Protein AF-A0A402AC22-F1 (afdb_monomer)

pLDDT: mean 76.01, std 13.25, range [35.47, 93.62]

Structure (mmCIF, N/CA/C/O backbone):
data_AF-A0A402AC22-F1
#
_entry.id   AF-A0A402AC22-F1
#
loop_
_atom_site.group_PDB
_atom_site.id
_atom_site.type_symbol
_atom_site.label_atom_id
_atom_site.label_alt_id
_atom_site.label_comp_id
_atom_site.label_asym_id
_atom_site.label_entity_id
_atom_site.label_seq_id
_atom_site.pdbx_PDB_ins_code
_atom_site.Cartn_x
_atom_site.Cartn_y
_atom_site.Cartn_z
_atom_site.occupancy
_atom_site.B_iso_or_equiv
_atom_site.auth_seq_id
_atom_site.auth_comp_id
_atom_site.auth_asym_id
_atom_site.auth_atom_id
_atom_site.pdbx_PDB_model_num
ATOM 1 N N . MET A 1 1 ? 4.977 -16.781 -25.851 1.00 36.12 1 MET A N 1
ATOM 2 C CA . MET A 1 1 ? 5.611 -15.455 -26.062 1.00 36.12 1 MET A CA 1
ATOM 3 C C . MET A 1 1 ? 4.843 -14.243 -25.495 1.00 36.12 1 MET A C 1
ATOM 5 O O . MET A 1 1 ? 5.401 -13.158 -25.478 1.00 36.12 1 MET A O 1
ATOM 9 N N . LEU A 1 2 ? 3.623 -14.376 -24.945 1.00 35.47 2 LEU A N 1
ATOM 10 C CA . LEU A 1 2 ? 2.869 -13.231 -24.385 1.00 35.47 2 LEU A CA 1
ATOM 11 C C . LEU A 1 2 ? 3.355 -12.732 -23.009 1.00 35.47 2 LEU A C 1
ATOM 13 O O . LEU A 1 2 ? 3.135 -11.575 -22.674 1.00 35.47 2 LEU A O 1
ATOM 17 N N . LYS A 1 3 ? 4.033 -13.571 -22.214 1.00 40.41 3 LYS A N 1
ATOM 18 C CA . LYS A 1 3 ? 4.402 -13.252 -20.820 1.00 40.41 3 LYS A CA 1
ATOM 19 C C . LYS A 1 3 ? 5.522 -12.205 -20.703 1.00 40.41 3 LYS A C 1
ATOM 21 O O . LYS A 1 3 ? 5.565 -11.463 -19.734 1.00 40.41 3 LYS A O 1
ATOM 26 N N . GLN A 1 4 ? 6.385 -12.105 -21.716 1.00 46.56 4 GLN A N 1
ATOM 27 C CA . GLN A 1 4 ? 7.583 -11.260 -21.685 1.00 46.56 4 GLN A CA 1
ATOM 28 C C . GLN A 1 4 ? 7.294 -9.796 -22.052 1.00 46.56 4 GL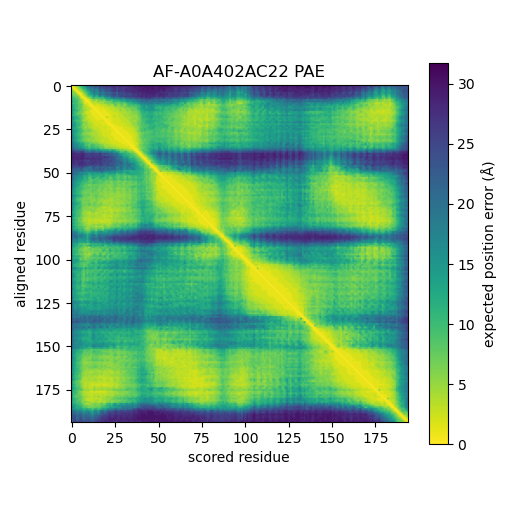N A C 1
ATOM 30 O O . GLN A 1 4 ? 7.961 -8.894 -21.556 1.00 46.56 4 GLN A O 1
ATOM 35 N N . LYS A 1 5 ? 6.252 -9.536 -22.862 1.00 47.59 5 LYS A N 1
ATOM 36 C CA . LYS A 1 5 ? 5.882 -8.167 -23.255 1.00 47.59 5 LYS A CA 1
ATOM 37 C C . LYS A 1 5 ? 5.456 -7.350 -22.027 1.00 47.59 5 LYS A C 1
ATOM 39 O O . LYS A 1 5 ? 5.917 -6.226 -21.869 1.00 47.59 5 LYS A O 1
ATOM 44 N N . PHE A 1 6 ? 4.633 -7.911 -21.140 1.00 49.66 6 PHE A N 1
ATOM 45 C CA . PHE A 1 6 ? 4.014 -7.186 -20.014 1.00 49.66 6 PHE A CA 1
ATOM 46 C C . PHE A 1 6 ? 4.931 -6.907 -18.819 1.00 49.66 6 PHE A C 1
ATOM 48 O O . PHE A 1 6 ? 4.521 -6.198 -17.902 1.00 49.66 6 PHE A O 1
ATOM 55 N N . ASP A 1 7 ? 6.143 -7.456 -18.827 1.00 56.78 7 ASP A N 1
ATOM 56 C CA . ASP A 1 7 ? 7.094 -7.339 -17.722 1.00 56.78 7 ASP A CA 1
ATOM 57 C C . ASP A 1 7 ? 8.208 -6.319 -17.985 1.00 56.78 7 ASP A C 1
ATOM 59 O O . ASP A 1 7 ? 9.056 -6.113 -17.121 1.00 56.78 7 ASP A O 1
ATOM 63 N N . ASN A 1 8 ? 8.209 -5.695 -19.164 1.00 64.12 8 ASN A N 1
ATOM 64 C CA . ASN A 1 8 ? 9.215 -4.720 -19.556 1.00 64.12 8 ASN A CA 1
ATOM 65 C C . ASN A 1 8 ? 8.642 -3.303 -19.409 1.00 64.12 8 ASN A C 1
ATOM 67 O O . ASN A 1 8 ? 7.658 -2.960 -20.076 1.00 64.12 8 ASN A O 1
ATOM 71 N N . VAL A 1 9 ? 9.220 -2.521 -18.496 1.00 70.69 9 VAL A N 1
ATOM 72 C CA . VAL A 1 9 ? 8.900 -1.100 -18.274 1.00 70.69 9 VAL A CA 1
ATOM 73 C C . VAL A 1 9 ? 9.882 -0.211 -19.039 1.00 70.69 9 VAL A C 1
ATOM 75 O O . VAL A 1 9 ? 11.012 -0.629 -19.271 1.00 70.69 9 VAL A O 1
ATOM 78 N N . PRO A 1 10 ? 9.494 1.009 -19.448 1.00 71.62 10 PRO A N 1
ATOM 79 C CA . PRO A 1 10 ? 10.340 1.838 -20.308 1.00 71.62 10 PRO A CA 1
ATOM 80 C C . PRO A 1 10 ? 11.480 2.558 -19.565 1.00 71.62 10 PRO A C 1
ATOM 82 O O . PRO A 1 10 ? 12.361 3.132 -20.203 1.00 71.62 10 PRO A O 1
ATOM 85 N N . TRP A 1 11 ? 11.481 2.566 -18.227 1.00 76.88 11 TRP A N 1
ATOM 86 C CA . TRP A 1 11 ? 12.515 3.237 -17.435 1.00 76.88 11 TRP A CA 1
ATOM 87 C C . TRP A 1 11 ? 13.682 2.318 -17.062 1.00 76.88 11 TRP A C 1
ATOM 89 O O . TRP A 1 11 ? 13.545 1.104 -16.903 1.00 76.88 11 TRP A O 1
ATOM 99 N N . THR A 1 12 ? 14.857 2.933 -16.919 1.00 81.75 12 THR A N 1
ATOM 100 C CA . THR A 1 12 ? 16.115 2.246 -16.603 1.00 81.75 12 THR A CA 1
ATOM 101 C C . THR A 1 12 ? 16.346 2.127 -15.097 1.00 81.75 12 THR A C 1
ATOM 103 O O . THR A 1 12 ? 15.762 2.858 -14.290 1.00 81.75 12 THR A O 1
ATOM 106 N N . THR A 1 13 ? 17.280 1.265 -14.696 1.00 83.19 13 THR A N 1
ATOM 107 C CA . THR A 1 13 ? 17.694 1.095 -13.294 1.00 83.19 13 THR A CA 1
ATOM 108 C C . THR A 1 13 ? 18.154 2.411 -12.667 1.00 83.19 13 THR A C 1
ATOM 110 O O . THR A 1 13 ? 17.763 2.733 -11.551 1.00 83.19 13 THR A O 1
ATOM 113 N N . LYS A 1 14 ? 18.917 3.234 -13.404 1.00 84.06 14 LYS A N 1
ATOM 114 C CA . LYS A 1 14 ? 19.384 4.547 -12.925 1.00 84.06 14 LYS A CA 1
ATOM 115 C C . LYS A 1 14 ? 18.225 5.522 -12.684 1.00 84.06 14 LYS A C 1
ATOM 117 O O . LYS A 1 14 ? 18.217 6.228 -11.682 1.00 84.06 14 LYS A O 1
ATOM 122 N N . GLN A 1 15 ? 17.232 5.543 -13.577 1.00 83.50 15 GLN A N 1
ATOM 123 C CA . GLN A 1 15 ? 16.017 6.353 -13.404 1.00 83.50 15 GLN A CA 1
ATOM 124 C C . GLN A 1 15 ? 15.200 5.888 -12.192 1.00 83.50 15 GLN A C 1
ATOM 126 O O . GLN A 1 15 ? 14.677 6.714 -11.447 1.00 83.50 15 GLN A O 1
ATOM 131 N N . THR A 1 16 ? 15.163 4.575 -11.967 1.00 85.06 16 THR A N 1
ATOM 132 C CA . THR A 1 16 ? 14.501 3.947 -10.819 1.00 85.06 16 THR A CA 1
ATOM 133 C C . THR A 1 16 ? 15.169 4.350 -9.510 1.00 85.06 16 THR A C 1
ATOM 135 O O . THR A 1 16 ? 14.499 4.881 -8.632 1.00 85.06 16 THR A O 1
ATOM 138 N N . PHE A 1 17 ? 16.494 4.198 -9.399 1.00 85.81 17 PHE A N 1
ATOM 139 C CA . PHE A 1 17 ? 17.246 4.614 -8.211 1.00 85.81 17 PHE A CA 1
ATOM 140 C C . PHE A 1 17 ? 17.116 6.107 -7.929 1.00 85.81 17 PHE A C 1
ATOM 142 O O . PHE A 1 17 ? 16.889 6.479 -6.783 1.00 85.81 17 PHE A O 1
ATOM 149 N N . ASN A 1 18 ? 17.185 6.959 -8.956 1.00 86.56 18 ASN A N 1
ATOM 150 C CA . ASN A 1 18 ? 16.945 8.390 -8.777 1.00 86.56 18 ASN A CA 1
ATOM 151 C C . ASN A 1 18 ? 15.525 8.650 -8.256 1.00 86.56 18 ASN A C 1
ATOM 153 O O . ASN A 1 18 ? 15.352 9.403 -7.305 1.00 86.56 18 ASN A O 1
ATOM 157 N N . GLY A 1 19 ? 14.508 8.011 -8.843 1.00 83.06 19 GLY A N 1
ATOM 158 C CA . GLY A 1 19 ? 13.125 8.140 -8.383 1.00 83.06 19 GLY A CA 1
ATOM 159 C C . GLY A 1 19 ? 12.939 7.691 -6.933 1.00 83.06 19 GLY A C 1
ATOM 160 O O . GLY A 1 19 ? 12.294 8.396 -6.163 1.00 83.06 19 GLY A O 1
ATOM 161 N N . ILE A 1 20 ? 13.554 6.572 -6.545 1.00 85.94 20 ILE A N 1
ATOM 162 C CA . ILE A 1 20 ? 13.554 6.068 -5.167 1.00 85.94 20 ILE A CA 1
ATOM 163 C C . ILE A 1 20 ? 14.249 7.059 -4.231 1.00 85.94 20 ILE A C 1
ATOM 165 O O . ILE A 1 20 ? 13.694 7.417 -3.199 1.00 85.94 20 ILE A O 1
ATOM 169 N N . PHE A 1 21 ? 15.432 7.547 -4.602 1.00 87.38 21 PHE A N 1
ATOM 170 C CA . PHE A 1 21 ? 16.204 8.496 -3.802 1.00 87.38 21 PHE A CA 1
ATOM 171 C C . PHE A 1 21 ? 15.405 9.778 -3.532 1.00 87.38 21 PHE A C 1
ATOM 173 O O . PHE A 1 21 ? 15.280 10.196 -2.386 1.00 87.38 21 PHE A O 1
ATOM 180 N N . PHE A 1 22 ? 14.791 10.362 -4.565 1.00 85.88 22 PHE A N 1
ATOM 181 C CA . PHE A 1 22 ? 14.016 11.601 -4.442 1.00 85.88 22 PHE A CA 1
ATOM 182 C C . PHE A 1 22 ? 12.650 11.439 -3.761 1.00 85.88 22 PHE A C 1
ATOM 184 O O . PHE A 1 22 ? 12.039 12.446 -3.416 1.00 85.88 22 PHE A O 1
ATOM 191 N N . THR A 1 23 ? 12.160 10.215 -3.557 1.00 83.31 23 THR A N 1
ATOM 192 C CA . THR A 1 23 ? 10.875 9.961 -2.880 1.00 83.31 23 THR A CA 1
ATOM 193 C C . THR A 1 23 ? 11.072 9.438 -1.460 1.00 83.31 23 THR A C 1
ATOM 195 O O . THR A 1 23 ? 10.526 10.011 -0.520 1.00 83.31 23 THR A O 1
ATOM 198 N N . LEU A 1 24 ? 11.901 8.406 -1.273 1.00 84.00 24 LEU A N 1
ATOM 199 C CA . LEU A 1 24 ? 12.115 7.778 0.031 1.00 84.00 24 LEU A CA 1
ATOM 200 C C . LEU A 1 24 ? 12.974 8.618 0.966 1.00 84.00 24 LEU A C 1
ATOM 202 O O . LEU A 1 24 ? 12.663 8.688 2.148 1.00 84.00 24 LEU A O 1
ATOM 206 N N . ILE A 1 25 ? 14.049 9.251 0.489 1.00 86.12 25 ILE A N 1
ATOM 207 C CA . ILE A 1 25 ? 14.973 9.947 1.399 1.00 86.12 25 ILE A CA 1
ATOM 208 C C . ILE A 1 25 ? 14.336 11.186 2.021 1.00 86.12 25 ILE A C 1
ATOM 210 O O . ILE A 1 25 ? 14.421 11.314 3.242 1.00 86.12 25 ILE A O 1
ATOM 214 N N . PRO A 1 26 ? 13.653 12.068 1.262 1.00 83.19 26 PRO A N 1
ATOM 215 C CA . PRO A 1 26 ? 12.928 13.178 1.870 1.00 83.19 26 PRO A CA 1
ATOM 216 C C . PRO A 1 26 ? 11.874 12.700 2.869 1.00 83.19 26 PRO A C 1
ATOM 218 O O . PRO A 1 26 ? 11.713 13.309 3.923 1.00 83.19 26 PRO A O 1
ATOM 221 N N . TRP A 1 27 ? 11.203 11.582 2.575 1.00 81.62 27 TRP A N 1
ATOM 222 C CA . TRP A 1 27 ? 10.210 11.004 3.472 1.00 81.62 27 TRP A CA 1
ATOM 223 C C . TRP A 1 27 ? 10.830 10.464 4.765 1.00 81.62 27 TRP A C 1
ATOM 225 O O . TRP A 1 27 ? 10.407 10.836 5.857 1.00 81.62 27 TRP A O 1
ATOM 235 N N . ILE A 1 28 ? 11.883 9.653 4.663 1.00 84.62 28 ILE A N 1
ATOM 236 C CA . ILE A 1 28 ? 12.611 9.117 5.818 1.00 84.62 28 ILE A CA 1
ATOM 237 C C . ILE A 1 28 ? 13.169 10.268 6.662 1.00 84.62 28 ILE A C 1
ATOM 239 O O . ILE A 1 28 ? 12.954 10.293 7.872 1.00 84.62 28 ILE A O 1
ATOM 243 N N . ALA A 1 29 ? 13.802 11.264 6.037 1.00 85.06 29 ALA A N 1
ATOM 244 C CA . ALA A 1 29 ? 14.298 12.446 6.733 1.00 85.06 29 ALA A CA 1
ATOM 245 C C . ALA A 1 29 ? 13.169 13.181 7.471 1.00 85.06 29 ALA A C 1
ATOM 247 O O . ALA A 1 29 ? 13.314 13.482 8.652 1.00 85.06 29 ALA A O 1
ATOM 248 N N . PHE A 1 30 ? 12.022 13.398 6.820 1.00 83.56 30 PHE A N 1
ATOM 249 C CA . PHE A 1 30 ? 10.856 14.013 7.448 1.00 83.56 30 PHE A CA 1
ATOM 250 C C . PHE A 1 30 ? 10.351 13.211 8.654 1.00 83.56 30 PHE A C 1
ATOM 252 O O . PHE A 1 30 ? 10.085 13.801 9.699 1.00 83.56 30 PHE A O 1
ATOM 259 N N . THR A 1 31 ? 10.256 11.881 8.552 1.00 80.94 31 THR A N 1
ATOM 260 C CA . THR A 1 31 ? 9.805 11.032 9.671 1.00 80.94 31 THR A CA 1
ATOM 261 C C . THR A 1 31 ? 10.775 11.058 10.851 1.00 80.94 31 THR A C 1
ATOM 263 O O . THR A 1 31 ? 10.337 11.208 11.990 1.00 80.94 31 THR A O 1
ATOM 266 N N . ILE A 1 32 ? 12.086 11.000 10.594 1.00 85.19 32 ILE A N 1
ATOM 267 C CA . ILE A 1 32 ? 13.118 11.090 11.634 1.00 85.19 32 ILE A CA 1
ATOM 268 C C . ILE A 1 32 ? 13.036 12.452 12.319 1.00 85.19 32 ILE A C 1
ATOM 270 O O . ILE A 1 32 ? 12.909 12.519 13.538 1.00 85.19 32 ILE A O 1
ATOM 274 N N . VAL A 1 33 ? 13.031 13.536 11.543 1.00 84.94 33 VAL A N 1
ATOM 275 C CA . VAL A 1 33 ? 12.940 14.903 12.067 1.00 84.94 33 VAL A CA 1
ATOM 276 C C . VAL A 1 33 ? 11.660 15.086 12.886 1.00 84.94 33 VAL A C 1
ATOM 278 O O . VAL A 1 33 ? 11.718 15.557 14.018 1.00 84.94 33 VAL A O 1
ATOM 281 N N . SER A 1 34 ? 10.515 14.629 12.377 1.00 80.00 34 SER A N 1
ATOM 282 C CA . SER A 1 34 ? 9.234 14.698 13.093 1.00 80.00 34 SER A CA 1
ATOM 283 C C . SER A 1 34 ? 9.247 13.891 14.394 1.00 80.00 34 SER A C 1
ATOM 285 O O . SER A 1 34 ? 8.660 14.319 15.387 1.00 80.00 34 SER A O 1
ATOM 287 N N . SER A 1 35 ? 9.942 12.749 14.423 1.00 79.00 35 SER A N 1
ATOM 288 C CA . SER A 1 35 ? 10.079 11.936 15.637 1.00 79.00 35 SER A CA 1
ATOM 289 C C . SER A 1 35 ? 10.943 12.614 16.704 1.00 79.00 35 SER A C 1
ATOM 291 O O . SER A 1 35 ? 10.626 12.520 17.885 1.00 79.00 35 SER A O 1
ATOM 293 N N . LEU A 1 36 ? 11.970 13.372 16.296 1.00 82.38 36 LEU A N 1
ATOM 294 C CA . LEU A 1 36 ? 12.831 14.138 17.205 1.00 82.38 36 LEU A CA 1
ATOM 295 C C . LEU A 1 36 ? 12.097 15.326 17.844 1.00 82.38 36 LEU A C 1
ATOM 297 O O . LEU A 1 36 ? 12.408 15.702 18.970 1.00 82.38 36 LEU A O 1
ATOM 301 N N . PHE A 1 37 ? 11.111 15.894 17.144 1.00 77.69 37 PHE A N 1
ATOM 302 C CA . PHE A 1 37 ? 10.265 16.982 17.648 1.00 77.69 37 PHE 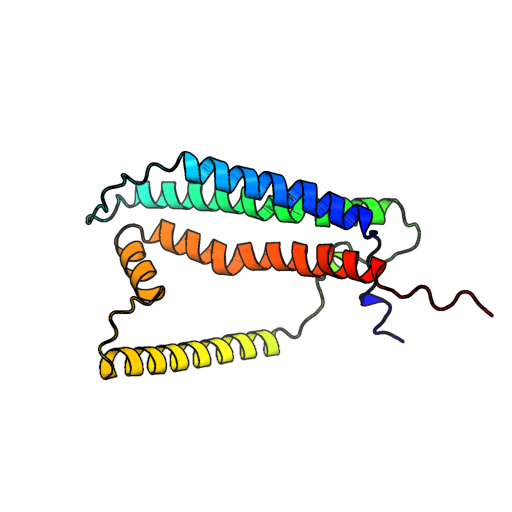A CA 1
ATOM 303 C C . PHE A 1 37 ? 8.979 16.503 18.335 1.00 77.69 37 PHE A C 1
ATOM 305 O O . PHE A 1 37 ? 8.252 17.313 18.910 1.00 77.69 37 PHE A O 1
ATOM 312 N N . SER A 1 38 ? 8.686 15.200 18.300 1.00 68.75 38 SER A N 1
ATOM 313 C CA . SER A 1 38 ? 7.521 14.621 18.970 1.00 68.75 38 SER A CA 1
ATOM 314 C C . SER A 1 38 ? 7.819 14.405 20.452 1.00 68.75 38 SER A C 1
ATOM 316 O O . SER A 1 38 ? 8.123 13.299 20.900 1.00 68.75 38 SER A O 1
ATOM 318 N N . THR A 1 39 ? 7.721 15.472 21.243 1.00 51.31 39 THR A N 1
ATOM 319 C CA . THR A 1 39 ? 7.758 15.385 22.705 1.00 51.31 39 THR A CA 1
ATOM 320 C C . THR A 1 39 ? 6.520 14.616 23.165 1.00 51.31 39 THR A C 1
ATOM 322 O O . THR A 1 39 ? 5.404 15.131 23.156 1.00 51.31 39 THR A O 1
ATOM 325 N N . SER A 1 40 ? 6.699 13.342 23.517 1.00 50.50 40 SER A N 1
ATOM 326 C CA . SER A 1 40 ? 5.630 12.467 24.008 1.00 50.50 40 SER A CA 1
ATOM 327 C C . SER A 1 40 ? 5.228 12.865 25.433 1.00 50.50 40 SER A C 1
ATOM 329 O O . SER A 1 40 ? 5.558 12.188 26.399 1.00 50.50 40 SER A O 1
ATOM 331 N N . THR A 1 41 ? 4.531 13.990 25.570 1.00 41.06 41 THR A N 1
ATOM 332 C CA . THR A 1 41 ? 3.885 14.450 26.812 1.00 41.06 41 THR A CA 1
ATOM 333 C C . THR A 1 41 ? 2.392 14.704 26.600 1.00 41.06 41 THR A C 1
ATOM 335 O O . THR A 1 41 ? 1.775 15.507 27.295 1.00 41.06 41 THR A O 1
ATOM 338 N N . ALA A 1 42 ? 1.772 13.994 25.655 1.00 47.19 42 ALA A N 1
ATOM 339 C CA . ALA A 1 42 ? 0.322 13.898 25.613 1.00 47.19 42 ALA A CA 1
ATOM 340 C C . ALA A 1 42 ? -0.128 12.931 26.717 1.00 47.19 42 ALA A C 1
ATOM 342 O O . ALA A 1 42 ? -0.089 11.711 26.548 1.00 47.19 42 ALA A O 1
ATOM 343 N N . SER A 1 43 ? -0.528 13.478 27.868 1.00 43.19 43 SER A N 1
ATOM 344 C CA . SER A 1 43 ? -1.304 12.743 28.866 1.00 43.19 43 SER A CA 1
ATOM 345 C C . SER A 1 43 ? -2.459 12.043 28.152 1.00 43.19 43 SER A C 1
ATOM 347 O O . SER A 1 43 ? -3.235 12.705 27.463 1.00 43.19 43 SER A O 1
ATOM 349 N N . GLN A 1 44 ? -2.558 10.716 28.279 1.00 50.47 44 GLN A N 1
ATOM 350 C CA . GLN A 1 44 ? -3.666 9.942 27.721 1.00 50.47 44 GLN A CA 1
ATOM 351 C C . GLN A 1 44 ? -4.973 10.471 28.323 1.00 50.47 44 GLN A C 1
ATOM 353 O O . GLN A 1 44 ? -5.334 10.135 29.450 1.00 50.47 44 GLN A O 1
ATOM 358 N N . SER A 1 45 ? -5.658 11.355 27.595 1.00 55.16 45 SER A N 1
ATOM 359 C CA . SER A 1 45 ? -6.971 11.840 27.995 1.00 55.16 45 SER A CA 1
ATOM 360 C C . SER A 1 45 ? -7.920 10.650 27.977 1.00 55.16 45 SER A C 1
ATOM 362 O O . SER A 1 45 ? -8.221 10.094 26.926 1.00 55.16 45 SER A O 1
ATOM 364 N N . THR A 1 46 ? -8.398 10.253 29.151 1.00 58.44 46 THR A N 1
ATOM 365 C CA . THR A 1 46 ? -9.402 9.192 29.314 1.00 58.44 46 THR A CA 1
ATOM 366 C C . THR A 1 46 ? -10.804 9.650 28.918 1.00 58.44 46 THR A C 1
ATOM 368 O O . THR A 1 46 ? -11.737 8.847 28.895 1.00 58.44 46 THR A O 1
ATOM 371 N N . LYS A 1 47 ? -10.970 10.941 28.604 1.00 62.12 47 LYS A N 1
ATOM 372 C CA . LYS A 1 47 ? -12.229 11.519 28.148 1.00 62.12 47 LYS A CA 1
ATOM 373 C C . LYS A 1 47 ? -12.258 11.565 26.616 1.00 62.12 47 LYS A C 1
ATOM 375 O O . LYS A 1 47 ? -11.296 12.080 26.037 1.00 62.12 47 LYS A O 1
ATOM 380 N N . PRO A 1 48 ? -13.345 11.091 25.974 1.00 66.69 48 PRO A N 1
ATOM 381 C CA . PRO A 1 48 ? -13.508 11.207 24.531 1.00 66.69 48 PRO A CA 1
ATOM 382 C C . PRO A 1 48 ? -13.466 12.674 24.107 1.00 66.69 48 PRO A C 1
ATOM 384 O O . PRO A 1 48 ? -14.001 13.551 24.798 1.00 66.69 48 PRO A O 1
ATOM 387 N N . LEU A 1 49 ? -12.804 12.937 22.982 1.00 68.31 49 LEU A N 1
ATOM 388 C CA . LEU A 1 49 ? -12.710 14.283 22.433 1.00 68.31 49 LEU A CA 1
ATOM 389 C C . LEU A 1 49 ? -14.085 14.814 22.025 1.00 68.31 49 LEU A C 1
ATOM 391 O O . LEU A 1 49 ? -15.010 14.066 21.707 1.00 68.31 49 LEU A O 1
ATOM 395 N N . ASN A 1 50 ? -14.212 16.142 22.033 1.00 81.38 50 ASN A N 1
ATOM 396 C CA . ASN A 1 50 ? -15.370 16.807 21.449 1.00 81.38 50 ASN A CA 1
ATOM 397 C C . ASN A 1 50 ? -15.523 16.326 19.988 1.00 81.38 50 ASN A C 1
ATOM 399 O O . ASN A 1 50 ? -14.545 16.435 19.244 1.00 81.38 50 ASN A O 1
ATOM 403 N N . PRO A 1 51 ? -16.705 15.847 19.549 1.00 78.38 51 PRO A N 1
ATOM 404 C CA . PRO A 1 51 ? -16.909 15.341 18.190 1.00 78.38 51 PRO A CA 1
ATOM 405 C C . PRO A 1 51 ? -16.419 16.290 17.092 1.00 78.38 51 PRO A C 1
ATOM 407 O O . PRO A 1 51 ? -15.866 15.847 16.092 1.00 78.38 51 PRO A O 1
ATOM 410 N N . GLN A 1 52 ? -16.558 17.604 17.286 1.00 81.62 52 GLN A N 1
ATOM 411 C CA . GLN A 1 52 ? -16.080 18.591 16.316 1.00 81.62 52 GLN A CA 1
ATOM 412 C C . GLN A 1 52 ? -14.545 18.652 16.235 1.00 81.62 52 GLN A C 1
ATOM 414 O O . GLN A 1 52 ? -13.995 18.828 15.150 1.00 81.62 52 GLN A O 1
ATOM 419 N N . ALA A 1 53 ? -13.856 18.474 17.366 1.00 80.44 53 ALA A N 1
ATOM 420 C CA . ALA A 1 53 ? -12.398 18.395 17.408 1.00 80.44 53 ALA A CA 1
ATOM 421 C C . ALA A 1 53 ? -11.892 17.075 16.805 1.00 80.44 53 ALA A C 1
ATOM 423 O O . ALA A 1 53 ? -10.915 17.090 16.067 1.00 80.44 53 ALA A O 1
ATOM 424 N N . ASP A 1 54 ? -12.587 15.958 17.048 1.00 79.38 54 ASP A N 1
ATOM 425 C CA . ASP A 1 54 ? -12.252 14.660 16.447 1.00 79.38 54 ASP A CA 1
ATOM 426 C C . ASP A 1 54 ? -12.454 14.672 14.920 1.00 79.38 54 ASP A C 1
ATOM 428 O O . ASP A 1 54 ? -11.584 14.230 14.179 1.00 79.38 54 ASP A O 1
ATOM 432 N N . ILE A 1 55 ? -13.538 15.275 14.414 1.00 84.44 55 ILE A N 1
ATOM 433 C CA . ILE A 1 55 ? -13.732 15.460 12.963 1.00 84.44 55 ILE A CA 1
ATOM 434 C C . ILE A 1 55 ? -12.617 16.325 12.367 1.00 84.44 55 ILE A C 1
ATOM 436 O O . ILE A 1 55 ? -12.069 15.980 11.320 1.00 84.44 55 ILE A O 1
ATOM 440 N N . ALA A 1 56 ? -12.268 17.441 13.015 1.00 80.94 56 ALA A N 1
ATOM 441 C CA . A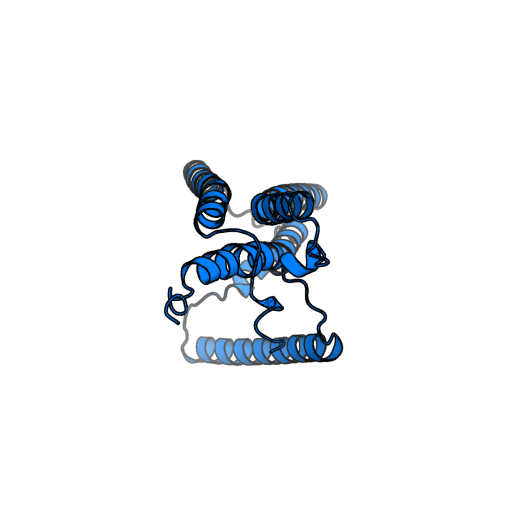LA A 1 56 ? -11.197 18.312 12.538 1.00 80.94 56 ALA A CA 1
ATOM 442 C C . ALA A 1 56 ? -9.851 17.571 12.496 1.00 80.94 56 ALA A C 1
ATOM 444 O O . ALA A 1 56 ? -9.172 17.596 11.468 1.00 80.94 56 ALA A O 1
ATOM 445 N N . ASN A 1 57 ? -9.504 16.848 13.566 1.00 79.88 57 ASN A N 1
ATOM 446 C CA . ASN A 1 57 ? -8.292 16.033 13.635 1.00 79.88 57 ASN A CA 1
ATOM 447 C C . ASN A 1 57 ? -8.285 14.936 12.567 1.00 79.88 57 ASN A C 1
ATOM 449 O O . ASN A 1 57 ? -7.267 14.744 11.901 1.00 79.88 57 ASN A O 1
ATOM 453 N N . ALA A 1 58 ? -9.413 14.263 12.339 1.00 80.69 58 ALA A N 1
ATOM 454 C CA . ALA A 1 58 ? -9.543 13.243 11.308 1.00 80.69 58 ALA A CA 1
ATOM 455 C C . ALA A 1 58 ? -9.327 13.810 9.899 1.00 80.69 58 ALA A C 1
ATOM 457 O O . ALA A 1 58 ? -8.583 13.225 9.114 1.00 80.69 58 ALA A O 1
ATOM 458 N N . VAL A 1 59 ? -9.930 14.962 9.581 1.00 84.44 59 VAL A N 1
ATOM 459 C CA . VAL A 1 59 ? -9.764 15.633 8.281 1.00 84.44 59 VAL A CA 1
ATOM 460 C C . VAL A 1 59 ? -8.316 16.062 8.075 1.00 84.44 59 VAL A C 1
ATOM 462 O O . VAL A 1 59 ? -7.744 15.784 7.023 1.00 84.44 59 VAL A O 1
ATOM 465 N N . VAL A 1 60 ? -7.704 16.689 9.082 1.00 82.75 60 VAL A N 1
ATOM 466 C CA . VAL A 1 60 ? -6.293 17.090 9.032 1.00 82.75 60 VAL A CA 1
ATOM 467 C C . VAL A 1 60 ? -5.415 15.859 8.805 1.00 82.75 60 VAL A C 1
ATOM 469 O O . VAL A 1 60 ? -4.648 15.820 7.846 1.00 82.75 60 VAL A O 1
ATOM 472 N N . THR A 1 61 ? -5.590 14.813 9.612 1.00 81.44 61 THR A N 1
ATOM 473 C CA . THR A 1 61 ? -4.813 13.567 9.523 1.00 81.44 61 THR A CA 1
ATOM 474 C C . THR A 1 61 ? -4.956 12.912 8.154 1.00 81.44 61 THR A C 1
ATOM 476 O O . THR A 1 61 ? -3.959 12.503 7.558 1.00 81.44 61 THR A O 1
ATOM 479 N N . LEU A 1 62 ? -6.175 12.849 7.618 1.00 84.69 62 LEU A N 1
ATOM 480 C CA . LEU A 1 62 ? -6.457 12.266 6.312 1.00 84.69 62 LEU A CA 1
ATOM 481 C C . LEU A 1 62 ? -5.832 13.082 5.175 1.00 84.69 62 LEU A C 1
ATOM 483 O O . LEU A 1 62 ? -5.204 12.497 4.297 1.00 84.69 62 LEU A O 1
ATOM 487 N N . ILE A 1 63 ? -5.939 14.415 5.199 1.00 86.00 63 ILE A N 1
ATOM 488 C CA . ILE A 1 63 ? -5.324 15.290 4.188 1.00 86.00 63 ILE A CA 1
ATOM 489 C C . ILE A 1 63 ? -3.802 15.156 4.221 1.00 86.00 63 ILE A C 1
ATOM 491 O O . ILE A 1 63 ? -3.190 14.914 3.182 1.00 86.00 63 ILE A O 1
ATOM 495 N N . PHE A 1 64 ? -3.186 15.271 5.400 1.00 84.19 64 PHE A N 1
ATOM 496 C CA . PHE A 1 64 ? -1.735 15.139 5.536 1.00 84.19 64 PHE A CA 1
ATOM 497 C C . PHE A 1 64 ? -1.261 13.760 5.087 1.00 84.19 64 PHE A C 1
ATOM 499 O O . PHE A 1 64 ? -0.305 13.662 4.318 1.00 84.19 64 PHE A O 1
ATOM 506 N N . SER A 1 65 ? -1.963 12.699 5.486 1.00 82.44 65 SER A N 1
ATOM 507 C CA . SER A 1 65 ? -1.606 11.346 5.068 1.00 82.44 65 SER A CA 1
ATOM 508 C C . SER A 1 65 ? -1.763 11.154 3.561 1.00 82.44 65 SER A C 1
ATOM 510 O O . SER A 1 65 ? -0.891 10.566 2.931 1.00 82.44 65 SER A O 1
ATOM 512 N N . LEU A 1 66 ? -2.824 11.685 2.948 1.00 85.19 66 LEU A N 1
ATOM 513 C CA . LEU A 1 66 ? -2.999 11.649 1.494 1.00 85.19 66 LEU A CA 1
ATOM 514 C C . LEU A 1 66 ? -1.862 12.364 0.766 1.00 85.19 66 LEU A C 1
ATOM 516 O O . LEU A 1 66 ? -1.324 11.816 -0.193 1.00 85.19 66 LEU A O 1
ATOM 520 N N . VAL A 1 67 ? -1.470 13.557 1.223 1.00 85.88 67 VAL A N 1
ATOM 521 C CA . VAL A 1 67 ? -0.347 14.309 0.641 1.00 85.88 67 VAL A CA 1
ATOM 522 C C . VAL A 1 67 ? 0.931 13.480 0.719 1.00 85.88 67 VAL A C 1
ATOM 524 O O . VAL A 1 67 ? 1.594 13.273 -0.298 1.00 85.88 67 VAL A O 1
ATOM 527 N N . VAL A 1 68 ? 1.223 12.928 1.894 1.00 82.56 68 VAL A N 1
ATOM 528 C CA . VAL A 1 68 ? 2.376 12.057 2.128 1.00 82.56 68 VAL A CA 1
ATOM 529 C C . VAL A 1 68 ? 2.367 10.839 1.205 1.00 82.56 68 VAL A C 1
ATOM 531 O O . VAL A 1 68 ? 3.324 10.620 0.466 1.00 82.56 68 VAL A O 1
ATOM 534 N N . TYR A 1 69 ? 1.285 10.059 1.190 1.00 83.69 69 TYR A N 1
ATOM 535 C CA . TYR A 1 69 ? 1.218 8.842 0.383 1.00 83.69 69 TYR A CA 1
ATOM 536 C C . TYR A 1 69 ? 1.202 9.149 -1.117 1.00 83.69 69 TYR A C 1
ATOM 538 O O . TYR A 1 69 ? 1.750 8.384 -1.908 1.00 83.69 69 TYR A O 1
ATOM 546 N N . SER A 1 70 ? 0.644 10.289 -1.533 1.00 82.75 70 SER A N 1
ATOM 547 C CA . SER A 1 70 ? 0.690 10.728 -2.930 1.00 82.75 70 SER A CA 1
ATOM 548 C C . SER A 1 70 ? 2.104 11.091 -3.395 1.00 82.75 70 SER A C 1
ATOM 550 O O . SER A 1 70 ? 2.396 10.971 -4.585 1.00 82.75 70 SER A O 1
ATOM 552 N N . ALA A 1 71 ? 3.019 11.444 -2.483 1.00 84.75 71 ALA A N 1
ATOM 553 C CA . ALA A 1 71 ? 4.413 11.711 -2.831 1.00 84.75 71 ALA A CA 1
ATOM 554 C C . ALA A 1 71 ? 5.103 10.475 -3.435 1.00 84.75 71 ALA A C 1
ATOM 556 O O . ALA A 1 71 ? 5.875 10.598 -4.388 1.00 84.75 71 ALA A O 1
ATOM 557 N N . PHE A 1 72 ? 4.746 9.271 -2.971 1.00 82.50 72 PHE A N 1
ATOM 558 C CA . PHE A 1 72 ? 5.224 8.005 -3.544 1.00 82.50 72 PHE A CA 1
ATOM 559 C C . PHE A 1 72 ? 4.763 7.793 -4.990 1.00 82.50 72 PHE A C 1
ATOM 561 O O . PHE A 1 72 ? 5.411 7.081 -5.753 1.00 82.50 72 PHE A O 1
ATOM 568 N N . LEU A 1 73 ? 3.674 8.440 -5.409 1.00 85.44 73 LEU A N 1
ATOM 569 C CA . LEU A 1 73 ? 3.162 8.354 -6.774 1.00 85.44 73 LEU A CA 1
ATOM 570 C C . LEU A 1 73 ? 3.903 9.294 -7.738 1.00 85.44 73 LEU A C 1
ATOM 572 O O . LEU A 1 73 ? 3.886 9.056 -8.947 1.00 85.44 73 LEU A O 1
ATOM 576 N N . ILE A 1 74 ? 4.604 10.320 -7.239 1.00 85.31 74 ILE A N 1
ATOM 577 C CA . ILE A 1 74 ? 5.258 11.341 -8.075 1.00 85.31 74 ILE A CA 1
ATOM 578 C C . ILE A 1 74 ? 6.257 10.708 -9.048 1.00 85.31 74 ILE A C 1
ATOM 580 O O . ILE A 1 74 ? 6.162 10.940 -10.253 1.00 85.31 74 ILE A O 1
ATOM 584 N N . ALA A 1 75 ? 7.189 9.886 -8.556 1.00 83.69 75 ALA A N 1
ATOM 585 C CA . ALA A 1 75 ? 8.196 9.253 -9.409 1.00 83.69 75 ALA A CA 1
ATOM 586 C C . ALA A 1 75 ? 7.576 8.296 -10.456 1.00 83.69 75 ALA A C 1
ATOM 588 O O . ALA A 1 75 ? 7.833 8.502 -11.648 1.00 83.69 75 ALA A O 1
ATOM 589 N N . PRO A 1 76 ? 6.711 7.325 -10.086 1.00 82.81 76 PRO A N 1
ATOM 590 C CA . PRO A 1 76 ? 6.020 6.467 -11.049 1.00 82.81 76 PRO A CA 1
ATOM 591 C C . PRO A 1 76 ? 5.276 7.247 -12.142 1.00 82.81 76 PRO A C 1
ATOM 593 O O . PRO A 1 76 ? 5.458 6.974 -13.331 1.00 82.81 76 PRO A O 1
ATOM 596 N N . PHE A 1 77 ? 4.473 8.253 -11.772 1.00 84.56 77 PHE A N 1
ATOM 597 C CA . PHE A 1 77 ? 3.696 9.030 -12.743 1.00 84.56 77 PHE A CA 1
ATOM 598 C C . PHE A 1 77 ? 4.571 9.920 -13.625 1.00 84.56 77 PHE A C 1
ATOM 600 O O . PHE A 1 77 ? 4.320 10.018 -14.830 1.00 84.56 77 PHE A O 1
ATOM 607 N N . PHE A 1 78 ? 5.602 10.550 -13.058 1.00 85.31 78 PHE A N 1
ATOM 608 C CA . PHE A 1 78 ? 6.526 11.395 -13.808 1.00 85.31 78 PHE A CA 1
ATOM 609 C C . PHE A 1 78 ? 7.230 10.599 -14.912 1.00 85.31 78 PHE A C 1
ATOM 611 O O . PHE A 1 78 ? 7.196 10.997 -16.080 1.00 85.31 78 PHE A O 1
ATOM 618 N N . TYR A 1 79 ? 7.810 9.443 -14.572 1.00 81.50 79 TYR A N 1
ATOM 619 C CA . TYR A 1 79 ? 8.519 8.612 -15.545 1.00 81.50 79 TYR A CA 1
ATOM 620 C C . TYR A 1 79 ? 7.572 7.951 -16.551 1.00 81.50 79 TYR A C 1
ATOM 622 O O . TYR A 1 79 ? 7.880 7.941 -17.744 1.00 81.50 79 TYR A O 1
ATOM 630 N N . ALA A 1 80 ? 6.396 7.480 -16.125 1.00 81.31 80 ALA A N 1
ATOM 631 C CA . ALA A 1 80 ? 5.412 6.908 -17.044 1.00 81.31 80 ALA A CA 1
ATOM 632 C C . ALA A 1 80 ? 4.898 7.942 -18.066 1.00 81.31 80 ALA A C 1
ATOM 634 O O . ALA A 1 80 ? 4.772 7.640 -19.255 1.00 81.31 80 ALA A O 1
ATOM 635 N N . ARG A 1 81 ? 4.650 9.191 -17.640 1.00 80.06 81 ARG A N 1
ATOM 636 C CA . ARG A 1 81 ? 4.204 10.270 -18.539 1.00 80.06 81 ARG A CA 1
ATOM 637 C C . ARG A 1 81 ? 5.312 10.733 -19.481 1.00 80.06 81 ARG A C 1
ATOM 639 O O . ARG A 1 81 ? 5.040 10.928 -20.665 1.00 80.06 81 ARG A O 1
ATOM 646 N N . ARG A 1 82 ? 6.542 10.881 -18.977 1.00 78.88 82 ARG A N 1
ATOM 647 C CA . ARG A 1 82 ? 7.705 11.290 -19.779 1.00 78.88 82 ARG A CA 1
ATOM 648 C C . ARG A 1 82 ? 7.978 10.302 -20.915 1.00 78.88 82 ARG A C 1
ATOM 650 O O . ARG A 1 82 ? 8.179 10.722 -22.047 1.00 78.88 82 ARG A O 1
ATOM 657 N N . HIS A 1 83 ? 7.912 8.999 -20.643 1.00 71.31 83 HIS A N 1
ATOM 658 C CA . HIS A 1 83 ? 8.158 7.970 -21.660 1.00 71.31 83 HIS A CA 1
ATOM 659 C C . HIS A 1 83 ? 7.051 7.870 -22.712 1.00 71.31 83 HIS A C 1
ATOM 661 O O . HIS A 1 83 ? 7.349 7.679 -23.889 1.00 71.31 83 HIS A O 1
ATOM 667 N N . ARG A 1 84 ? 5.786 8.106 -22.340 1.00 67.06 84 ARG A N 1
ATOM 668 C CA . ARG A 1 84 ? 4.686 8.195 -23.316 1.00 67.06 84 ARG A CA 1
ATOM 669 C C . ARG A 1 84 ? 4.881 9.335 -24.325 1.00 67.06 84 ARG A C 1
ATOM 671 O O . ARG A 1 84 ? 4.440 9.218 -25.459 1.00 67.06 84 ARG A O 1
ATOM 678 N N . GLN A 1 85 ? 5.512 10.435 -23.917 1.00 61.88 85 GLN A N 1
ATOM 679 C CA . GLN A 1 85 ? 5.775 11.576 -24.802 1.00 61.88 85 GLN A CA 1
ATOM 680 C C . GLN A 1 85 ? 6.955 11.331 -25.756 1.00 61.88 85 GLN A C 1
ATOM 682 O O . GLN A 1 85 ? 7.004 11.943 -26.817 1.00 61.88 85 GLN A O 1
ATOM 687 N N . SER A 1 86 ? 7.887 10.443 -25.396 1.00 57.22 86 SER A N 1
ATOM 688 C CA . SER A 1 86 ? 9.097 10.162 -26.183 1.00 57.22 86 SER A CA 1
ATOM 689 C C . SER A 1 86 ? 8.964 8.978 -27.152 1.00 57.22 86 SER A C 1
ATOM 691 O O . SER A 1 86 ? 9.739 8.900 -28.102 1.00 57.22 86 SER A O 1
ATOM 693 N N . ALA A 1 87 ? 8.022 8.051 -26.941 1.00 56.16 87 ALA A N 1
ATOM 694 C CA . ALA A 1 87 ? 7.903 6.830 -27.742 1.00 56.16 87 ALA A CA 1
ATOM 695 C C . ALA A 1 87 ? 6.752 6.908 -28.763 1.00 56.16 87 ALA A C 1
ATOM 697 O O . ALA A 1 87 ? 5.581 6.822 -28.405 1.00 56.16 87 ALA A O 1
ATOM 698 N N . ILE A 1 88 ? 7.092 6.992 -30.054 1.00 49.41 88 ILE A N 1
ATOM 699 C CA . ILE A 1 88 ? 6.149 7.094 -31.190 1.00 49.41 88 ILE A CA 1
ATOM 700 C C . ILE A 1 88 ? 5.300 5.811 -31.393 1.00 49.41 88 ILE A C 1
ATOM 702 O O . ILE A 1 88 ? 4.320 5.837 -32.130 1.00 49.41 88 ILE A O 1
ATOM 706 N N . SER A 1 89 ? 5.607 4.691 -30.723 1.00 51.06 89 SER A N 1
ATOM 707 C CA . SER A 1 89 ? 5.021 3.378 -31.061 1.00 51.06 89 SER A CA 1
ATOM 708 C C . SER A 1 89 ? 4.451 2.549 -29.898 1.00 51.06 89 SER A C 1
ATOM 710 O O . SER A 1 89 ? 3.922 1.464 -30.155 1.00 51.06 89 SER A O 1
ATOM 712 N N . ASP A 1 90 ? 4.528 2.985 -28.636 1.00 57.69 90 ASP A N 1
ATOM 713 C CA . ASP A 1 90 ? 4.084 2.136 -27.519 1.00 57.69 90 ASP A CA 1
ATOM 714 C C . ASP A 1 90 ? 2.620 2.436 -27.142 1.00 57.69 90 ASP A C 1
ATOM 716 O O . ASP A 1 90 ? 2.311 3.380 -26.420 1.00 57.69 90 ASP A O 1
ATOM 720 N N . GLN A 1 91 ? 1.685 1.623 -27.651 1.00 61.34 91 GLN A N 1
ATOM 721 C CA . GLN A 1 91 ? 0.231 1.741 -27.418 1.00 61.34 91 GLN A CA 1
ATOM 722 C C . GLN A 1 91 ? -0.211 1.455 -25.966 1.00 61.34 91 GLN A C 1
ATOM 724 O O . GLN A 1 91 ? -1.409 1.434 -25.672 1.00 61.34 91 GLN A O 1
ATOM 729 N N . ARG A 1 92 ? 0.718 1.206 -25.038 1.00 65.69 92 ARG A N 1
ATOM 730 C CA . ARG A 1 92 ? 0.373 0.914 -23.641 1.00 65.69 92 ARG A CA 1
ATOM 731 C C . ARG A 1 92 ? -0.144 2.162 -22.941 1.00 65.69 92 ARG A C 1
ATOM 733 O O . ARG A 1 92 ? 0.462 3.230 -23.001 1.00 65.69 92 ARG A O 1
ATOM 740 N N . SER A 1 93 ? -1.256 2.019 -22.225 1.00 71.69 93 SER A N 1
ATOM 741 C CA . SER A 1 93 ? -1.763 3.105 -21.390 1.00 71.69 93 SER A CA 1
ATOM 742 C C . SER A 1 93 ? -0.862 3.308 -20.166 1.00 71.69 93 SER A C 1
ATOM 744 O O . SER A 1 93 ? -0.280 2.356 -19.645 1.00 71.69 93 SER A O 1
ATOM 746 N N . VAL A 1 94 ? -0.777 4.547 -19.668 1.00 74.44 94 VAL A N 1
ATOM 747 C CA . VAL A 1 94 ? -0.026 4.894 -18.441 1.00 74.44 94 VAL A CA 1
ATOM 748 C C . VAL A 1 94 ? -0.433 3.986 -17.276 1.00 74.44 94 VAL A C 1
ATOM 750 O O . VAL A 1 94 ? 0.412 3.503 -16.534 1.00 74.44 94 VAL A O 1
ATOM 753 N N . TRP A 1 95 ? -1.721 3.661 -17.176 1.00 75.25 95 TRP A N 1
ATOM 754 C CA . TRP A 1 95 ? -2.267 2.751 -16.171 1.00 75.25 95 TRP A CA 1
ATOM 755 C C . TRP A 1 95 ? -1.712 1.328 -16.283 1.00 75.25 95 TRP A C 1
ATOM 757 O O . TRP A 1 95 ? -1.348 0.727 -15.278 1.00 75.25 95 TRP A O 1
ATOM 767 N N . GLN A 1 96 ? -1.579 0.798 -17.500 1.00 73.81 96 GLN A N 1
ATOM 768 C CA . GLN A 1 96 ? -0.968 -0.517 -17.709 1.00 73.81 96 GLN A CA 1
ATOM 769 C C . GLN A 1 96 ? 0.526 -0.514 -17.359 1.00 73.81 96 GLN A C 1
ATOM 771 O O . GLN A 1 96 ? 1.020 -1.507 -16.829 1.00 73.81 96 GLN A O 1
ATOM 776 N N . MET A 1 97 ? 1.236 0.595 -17.610 1.00 71.56 97 MET A N 1
ATOM 777 C CA . MET A 1 97 ? 2.638 0.763 -17.195 1.00 71.56 97 MET A CA 1
ATOM 778 C C . MET A 1 97 ? 2.781 0.840 -15.669 1.00 71.56 97 MET A C 1
ATOM 780 O O . MET A 1 97 ? 3.750 0.332 -15.119 1.00 71.56 97 MET A O 1
ATOM 784 N N . LEU A 1 98 ? 1.790 1.414 -14.983 1.00 73.88 98 LEU A N 1
ATOM 785 C CA . LEU A 1 98 ? 1.701 1.469 -13.521 1.00 73.88 98 LEU A CA 1
ATOM 786 C C . LEU A 1 98 ? 1.159 0.172 -12.895 1.00 73.88 98 LEU A C 1
ATOM 788 O O . LEU A 1 98 ? 0.841 0.155 -11.710 1.00 73.88 98 LEU A O 1
ATOM 792 N N . GLY A 1 99 ? 1.062 -0.919 -13.662 1.00 73.31 99 GLY A N 1
ATOM 793 C CA . GLY A 1 99 ? 0.727 -2.245 -13.142 1.00 73.31 99 GLY A CA 1
ATOM 794 C C . GLY A 1 99 ? -0.767 -2.540 -13.011 1.00 73.31 99 GLY A C 1
ATOM 795 O O . GLY A 1 99 ? -1.122 -3.639 -12.580 1.00 73.31 99 GLY A O 1
ATOM 796 N N . PHE A 1 100 ? -1.654 -1.638 -13.447 1.00 76.50 100 PHE A N 1
ATOM 797 C CA . PHE A 1 100 ? -3.091 -1.914 -13.470 1.00 76.50 100 PHE A CA 1
ATOM 798 C C . PHE A 1 100 ? -3.411 -2.955 -14.543 1.00 76.50 100 PHE A C 1
ATOM 800 O O . PHE A 1 100 ? -3.317 -2.709 -15.750 1.00 76.50 100 PHE A O 1
ATOM 807 N N . ARG A 1 101 ? -3.803 -4.144 -14.084 1.00 74.50 101 ARG A N 1
ATOM 808 C CA . ARG A 1 101 ? -4.198 -5.276 -14.924 1.00 74.50 101 ARG A CA 1
ATOM 809 C C . ARG A 1 101 ? -5.680 -5.560 -14.721 1.00 74.50 101 ARG A C 1
ATOM 811 O O . ARG A 1 101 ? -6.220 -5.349 -13.639 1.00 74.50 101 ARG A O 1
ATOM 818 N N . ARG A 1 102 ? -6.341 -6.068 -15.764 1.00 75.81 102 ARG A N 1
ATOM 819 C CA . ARG A 1 102 ? -7.687 -6.631 -15.607 1.00 75.81 102 ARG A CA 1
ATOM 820 C C . ARG A 1 102 ? -7.579 -7.833 -14.673 1.00 75.81 102 ARG A C 1
ATOM 822 O O . ARG A 1 102 ? -6.755 -8.714 -14.912 1.00 75.81 102 ARG A O 1
ATOM 829 N N . PHE A 1 103 ? -8.391 -7.852 -13.628 1.00 80.88 103 PHE A N 1
ATOM 830 C CA . PHE A 1 103 ? -8.457 -8.951 -12.677 1.00 80.88 103 PHE A CA 1
ATOM 831 C C . PHE A 1 103 ? -9.895 -9.445 -12.559 1.00 80.88 103 PHE A C 1
ATOM 833 O O . PHE A 1 103 ? -10.847 -8.733 -12.882 1.00 80.88 103 PHE A O 1
ATOM 840 N N . ASN A 1 104 ? -10.048 -10.693 -12.128 1.00 86.94 104 ASN A N 1
ATOM 841 C CA . ASN A 1 104 ? -11.359 -11.269 -11.886 1.00 86.94 104 ASN A CA 1
ATOM 842 C C . ASN A 1 104 ? -11.887 -10.753 -10.539 1.00 86.94 104 ASN A C 1
ATOM 844 O O . ASN A 1 104 ? -11.431 -11.192 -9.483 1.00 86.94 104 ASN A O 1
ATOM 848 N N . VAL A 1 105 ? -12.833 -9.814 -10.595 1.00 87.62 105 VAL A N 1
ATOM 849 C CA . VAL A 1 105 ? -13.429 -9.173 -9.412 1.00 87.62 105 VAL A CA 1
ATOM 850 C C . VAL A 1 105 ? -14.095 -10.200 -8.497 1.00 87.62 105 VAL A C 1
ATOM 852 O O . VAL A 1 105 ? -13.935 -10.117 -7.284 1.00 87.62 105 VAL A O 1
ATOM 855 N N . GLY A 1 106 ? -14.771 -11.208 -9.058 1.00 89.94 106 GLY A N 1
ATOM 856 C CA . GLY A 1 106 ? -15.431 -12.252 -8.272 1.00 89.94 106 GLY A CA 1
ATOM 857 C C . GLY A 1 106 ? -14.438 -13.079 -7.455 1.00 89.94 106 GLY A C 1
ATOM 858 O O . GLY A 1 106 ? -14.639 -13.284 -6.260 1.00 89.94 106 GLY A O 1
ATOM 859 N N . LEU A 1 107 ? -13.322 -13.482 -8.071 1.00 91.00 107 LEU A N 1
ATOM 860 C CA . LEU A 1 107 ? -12.253 -14.194 -7.364 1.00 91.00 107 LEU A CA 1
ATOM 861 C C . LEU A 1 107 ? -11.601 -13.313 -6.292 1.00 91.00 107 LEU A C 1
ATOM 863 O O . LEU A 1 107 ? -11.324 -13.796 -5.200 1.00 91.00 107 LEU A O 1
ATOM 867 N N . ALA A 1 108 ? -11.374 -12.030 -6.585 1.00 87.12 108 ALA A N 1
ATOM 868 C CA . ALA A 1 108 ? -10.811 -11.095 -5.614 1.00 87.12 108 ALA A CA 1
ATOM 869 C C . ALA A 1 108 ? -11.724 -10.938 -4.389 1.00 87.12 108 ALA A C 1
ATOM 871 O O . ALA A 1 108 ? -11.245 -11.045 -3.265 1.00 87.12 108 ALA A O 1
ATOM 872 N N . ILE A 1 109 ? -13.035 -10.768 -4.595 1.00 90.75 109 ILE A N 1
ATOM 873 C CA . ILE A 1 109 ? -14.018 -10.700 -3.505 1.00 90.75 109 ILE A CA 1
ATOM 874 C C . ILE A 1 109 ? -14.007 -11.995 -2.690 1.00 90.75 109 ILE A C 1
ATOM 876 O O . ILE A 1 109 ? -13.949 -11.940 -1.465 1.00 90.75 109 ILE A O 1
ATOM 880 N N . LEU A 1 110 ? -14.016 -13.157 -3.350 1.00 93.38 110 LEU A N 1
ATOM 881 C CA . LEU A 1 110 ? -13.981 -14.450 -2.666 1.00 93.38 110 LEU A CA 1
ATOM 882 C C . LEU A 1 110 ? -12.715 -14.595 -1.818 1.00 93.38 110 LEU A C 1
ATOM 884 O O . LEU A 1 110 ? -12.805 -14.982 -0.656 1.00 93.38 110 LEU A O 1
ATOM 888 N N . LEU A 1 111 ? -11.549 -14.241 -2.363 1.00 91.81 111 LEU A N 1
ATOM 889 C CA . LEU A 1 111 ? -10.289 -14.272 -1.621 1.00 91.81 111 LEU A CA 1
ATOM 890 C C . LEU A 1 111 ? -10.301 -13.306 -0.436 1.00 91.81 111 LEU A C 1
ATOM 892 O O . LEU A 1 111 ? -9.837 -13.681 0.636 1.00 91.81 111 LEU A O 1
ATOM 896 N N . VAL A 1 112 ? -10.854 -12.100 -0.590 1.00 88.31 112 VAL A N 1
ATOM 897 C CA . VAL A 1 112 ? -11.004 -11.137 0.514 1.00 88.31 112 VAL A CA 1
ATOM 898 C C . VAL A 1 112 ? -11.886 -11.713 1.621 1.00 88.31 112 VAL A C 1
ATOM 900 O O . VAL A 1 112 ? -11.474 -11.721 2.779 1.00 88.31 112 VAL A O 1
ATOM 903 N N . LEU A 1 113 ? -13.058 -12.253 1.279 1.00 92.50 113 LEU A N 1
ATOM 904 C CA . LEU A 1 113 ? -13.961 -12.880 2.249 1.00 92.50 113 LEU A CA 1
ATOM 905 C C . LEU A 1 113 ? -13.314 -14.095 2.927 1.00 92.50 113 LEU A C 1
ATOM 907 O O . LEU A 1 113 ? -13.380 -14.225 4.147 1.00 92.50 113 LEU A O 1
ATOM 911 N N . GLY A 1 114 ? -12.632 -14.948 2.160 1.00 93.62 114 GLY A N 1
ATOM 912 C CA . GLY A 1 114 ? -11.891 -16.091 2.692 1.00 93.62 114 GLY A CA 1
ATOM 913 C C . GLY A 1 114 ? -10.777 -15.664 3.647 1.00 93.62 114 GLY A C 1
ATOM 914 O O . GLY A 1 114 ? -10.642 -16.230 4.728 1.00 93.62 114 GLY A O 1
ATOM 915 N N . SER A 1 115 ? -10.033 -14.613 3.296 1.00 87.75 115 SER A N 1
ATOM 916 C CA . SER A 1 115 ? -8.984 -14.040 4.148 1.00 87.75 115 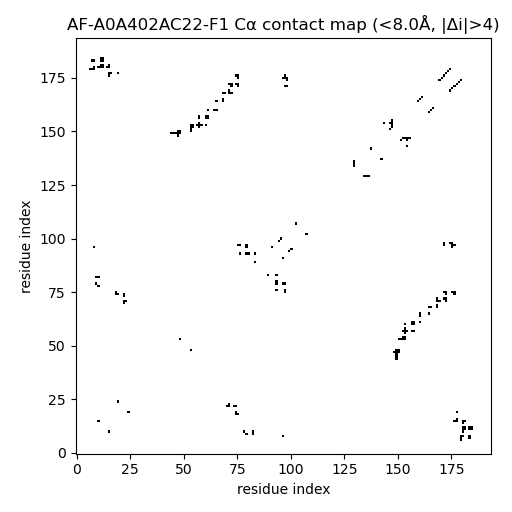SER A CA 1
ATOM 917 C C . SER A 1 115 ? -9.561 -13.500 5.454 1.00 87.75 115 SER A C 1
ATOM 919 O O . SER A 1 115 ? -8.967 -13.690 6.509 1.00 87.75 115 SER A O 1
ATOM 921 N N . LEU A 1 116 ? -10.742 -12.879 5.403 1.00 89.25 116 LEU A N 1
ATOM 922 C CA . LEU A 1 116 ? -11.435 -12.351 6.578 1.00 89.25 116 LEU A CA 1
ATOM 923 C C . LEU A 1 116 ? -11.818 -13.480 7.547 1.00 89.25 116 LEU A C 1
ATOM 925 O O . LEU A 1 116 ? -11.559 -13.376 8.745 1.00 89.25 116 LEU A O 1
ATOM 929 N N . VAL A 1 117 ? -12.337 -14.597 7.027 1.00 91.88 117 VAL A N 1
ATOM 930 C CA . VAL A 1 117 ? -12.614 -15.800 7.831 1.00 91.88 117 VAL A CA 1
ATOM 931 C C . VAL A 1 117 ? -11.332 -16.344 8.467 1.00 91.88 117 VAL A C 1
ATOM 933 O O . VAL A 1 117 ? -11.314 -16.618 9.665 1.00 91.88 117 VAL A O 1
ATOM 936 N N . VAL A 1 118 ? -10.244 -16.452 7.698 1.00 93.38 118 VAL A N 1
ATOM 937 C CA . VAL A 1 118 ? -8.947 -16.921 8.213 1.00 93.38 118 VAL A CA 1
ATOM 938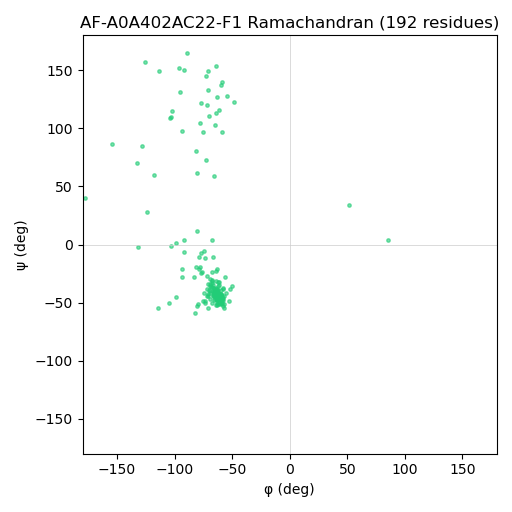 C C . VAL A 1 118 ? -8.425 -16.005 9.321 1.00 93.38 118 VAL A C 1
ATOM 940 O O . VAL A 1 118 ? -7.994 -16.502 10.357 1.00 93.38 118 VAL A O 1
ATOM 943 N N . ILE A 1 119 ? -8.510 -14.683 9.154 1.00 87.62 119 ILE A N 1
ATOM 944 C CA . ILE A 1 119 ? -8.092 -13.712 10.176 1.00 87.62 119 ILE A CA 1
ATOM 945 C C . ILE A 1 119 ? -8.905 -13.888 11.462 1.00 87.62 119 ILE A C 1
ATOM 947 O O . ILE A 1 119 ? -8.323 -13.898 12.545 1.00 87.62 119 ILE A O 1
ATOM 951 N N . ILE A 1 120 ? -10.227 -14.074 11.366 1.00 87.50 120 ILE A N 1
ATOM 952 C CA . ILE A 1 120 ? -11.080 -14.320 12.541 1.00 87.50 120 ILE A CA 1
ATOM 953 C C . ILE A 1 120 ? -10.651 -15.600 13.265 1.00 87.50 120 ILE A C 1
ATOM 955 O O . ILE A 1 120 ? -10.515 -15.595 14.489 1.00 87.50 120 ILE A O 1
ATOM 959 N N . LEU A 1 121 ? -10.407 -16.684 12.524 1.00 89.75 121 LEU A N 1
ATOM 960 C CA . LEU A 1 121 ? -9.970 -17.959 13.098 1.00 89.75 121 LEU A CA 1
ATOM 961 C C . LEU A 1 121 ? -8.593 -17.849 13.762 1.00 89.75 121 LEU A C 1
ATOM 963 O O . LEU A 1 121 ? -8.401 -18.363 14.862 1.00 89.75 121 LEU A O 1
ATOM 967 N N . LEU A 1 122 ? -7.651 -17.145 13.131 1.00 88.88 122 LEU A N 1
ATOM 968 C CA . LEU A 1 122 ? -6.337 -16.882 13.713 1.00 88.88 122 LEU A CA 1
ATOM 969 C C . LEU A 1 122 ? -6.448 -16.035 14.982 1.00 88.88 122 LEU A C 1
ATOM 971 O O . LEU A 1 122 ? -5.786 -16.352 15.966 1.00 88.88 122 LEU A O 1
ATOM 975 N N . ASN A 1 123 ? -7.306 -15.010 14.996 1.00 85.94 123 ASN A N 1
ATOM 976 C CA . ASN A 1 123 ? -7.497 -14.174 16.182 1.00 85.94 123 ASN A CA 1
ATOM 977 C C . ASN A 1 123 ? -8.120 -14.965 17.346 1.00 85.94 123 ASN A C 1
ATOM 979 O O . ASN A 1 123 ? -7.681 -14.850 18.489 1.00 85.94 123 ASN A O 1
ATOM 983 N N . GLN A 1 124 ? -9.091 -15.836 17.051 1.00 85.00 124 GLN A N 1
ATOM 984 C CA . GLN A 1 124 ? -9.657 -16.784 18.018 1.00 85.00 124 GLN A CA 1
ATOM 985 C C . GLN A 1 124 ? -8.585 -17.725 18.584 1.00 85.00 124 GLN A C 1
ATOM 987 O O . GLN A 1 124 ? -8.446 -17.839 19.801 1.00 85.00 124 GLN A O 1
ATOM 992 N N . GLY A 1 125 ? -7.784 -18.351 17.715 1.00 86.50 125 GLY A N 1
ATOM 993 C CA . GLY A 1 125 ? -6.699 -19.241 18.134 1.00 86.50 125 GLY A CA 1
ATOM 994 C C . GLY A 1 125 ? -5.646 -18.522 18.979 1.00 86.50 125 GLY A C 1
ATOM 995 O O . GLY A 1 125 ? -5.228 -19.028 20.018 1.00 86.50 125 GLY A O 1
ATOM 996 N N . TYR A 1 126 ? -5.266 -17.308 18.585 1.00 81.88 126 TYR A N 1
ATOM 997 C CA . TYR A 1 126 ? -4.311 -16.485 19.321 1.00 81.88 126 TYR A CA 1
ATOM 998 C C . TYR A 1 126 ? -4.849 -16.070 20.700 1.00 81.88 126 TYR A C 1
ATOM 1000 O O . TYR A 1 126 ? -4.146 -16.192 21.703 1.00 81.88 126 TYR A O 1
ATOM 1008 N N . SER A 1 127 ? -6.124 -15.675 20.777 1.00 80.25 127 SER A N 1
ATOM 1009 C CA . SER A 1 127 ? -6.804 -15.344 22.039 1.00 80.25 127 SER A CA 1
ATOM 1010 C C . SER A 1 127 ? -6.898 -16.550 22.979 1.00 80.25 127 SER A C 1
ATOM 1012 O O . SER A 1 127 ? -6.680 -16.427 24.186 1.00 80.25 127 SER A O 1
ATOM 1014 N N . TYR A 1 128 ? -7.170 -17.739 22.435 1.00 85.31 128 TYR A N 1
ATOM 1015 C CA . TYR A 1 128 ? -7.189 -18.986 23.199 1.00 85.31 128 TYR A CA 1
ATOM 1016 C C . TYR A 1 128 ? -5.809 -19.325 23.786 1.00 85.31 128 TYR A C 1
ATOM 1018 O O . TYR A 1 128 ? -5.697 -19.696 24.956 1.00 85.31 128 TYR A O 1
ATOM 1026 N N . LEU A 1 129 ? -4.736 -19.141 23.012 1.00 84.62 129 LEU A N 1
ATOM 1027 C CA . LEU A 1 129 ? -3.370 -19.349 23.501 1.00 84.62 129 LEU A CA 1
ATOM 1028 C C . LEU A 1 129 ? -3.003 -18.343 24.597 1.00 84.62 129 LEU A C 1
ATOM 1030 O O . LEU A 1 129 ? -2.487 -18.742 25.637 1.00 84.62 129 LEU A O 1
ATOM 1034 N N . ILE A 1 130 ? -3.312 -17.058 24.414 1.00 82.81 130 ILE A N 1
ATOM 1035 C CA . ILE A 1 130 ? -3.037 -16.026 25.425 1.00 82.81 130 ILE A CA 1
ATOM 1036 C C . ILE A 1 130 ? -3.735 -16.336 26.750 1.00 82.81 130 ILE A C 1
ATOM 1038 O O . ILE A 1 130 ? -3.102 -16.273 27.804 1.00 82.81 130 ILE A O 1
ATOM 1042 N N . THR A 1 131 ? -5.021 -16.687 26.696 1.00 81.81 131 THR A N 1
ATOM 1043 C CA . THR A 1 131 ? -5.817 -16.987 27.895 1.00 81.81 131 THR A CA 1
ATOM 1044 C C . THR A 1 131 ? -5.345 -18.259 28.595 1.00 81.81 131 THR A C 1
ATOM 1046 O O . THR A 1 131 ? -5.282 -18.287 29.820 1.00 81.81 131 THR A O 1
ATOM 1049 N N . THR A 1 132 ? -4.928 -19.279 27.841 1.00 84.50 132 THR A N 1
ATOM 1050 C CA . THR A 1 132 ? -4.404 -20.533 28.406 1.00 84.50 132 THR A CA 1
ATOM 1051 C C . THR A 1 132 ? -3.022 -20.342 29.043 1.00 84.50 132 THR A C 1
ATOM 1053 O O . THR A 1 132 ? -2.772 -20.812 30.153 1.00 84.50 132 THR A O 1
ATOM 1056 N N . PHE A 1 133 ? -2.118 -19.619 28.374 1.00 84.88 133 PHE A N 1
ATOM 1057 C CA . PHE A 1 133 ? -0.729 -19.432 28.814 1.00 84.88 133 PHE A CA 1
ATOM 1058 C C . PHE A 1 133 ? -0.505 -18.179 29.679 1.00 84.88 133 PHE A C 1
ATOM 1060 O O . PHE A 1 133 ? 0.632 -17.906 30.056 1.00 84.88 133 PHE A O 1
ATOM 1067 N N . HIS A 1 134 ? -1.563 -17.430 30.015 1.00 76.12 134 HIS A N 1
ATOM 1068 C CA . HIS A 1 134 ? -1.510 -16.200 30.824 1.00 76.12 134 HIS A CA 1
ATOM 1069 C C . HIS A 1 134 ? -0.479 -15.173 30.316 1.00 76.12 134 HIS A C 1
ATOM 1071 O O . HIS A 1 134 ? 0.155 -14.454 31.090 1.00 76.12 134 HIS A O 1
ATOM 1077 N N . LEU A 1 135 ? -0.291 -15.104 28.996 1.00 73.12 135 LEU A N 1
ATOM 1078 C CA . LEU A 1 135 ? 0.665 -14.187 28.384 1.00 73.12 135 LEU A CA 1
ATOM 1079 C C . LEU A 1 135 ? 0.080 -12.772 28.375 1.00 73.12 135 LEU A C 1
ATOM 1081 O O . LEU A 1 135 ? -0.964 -12.532 27.780 1.00 73.12 135 LEU A O 1
ATOM 1085 N N . ASN A 1 136 ? 0.760 -11.806 28.993 1.00 66.00 136 ASN A N 1
ATOM 1086 C CA . ASN A 1 136 ? 0.332 -10.403 28.987 1.00 66.00 136 ASN A CA 1
ATOM 1087 C C . ASN A 1 136 ? 0.733 -9.707 27.671 1.00 66.00 136 ASN A C 1
ATOM 1089 O O . ASN A 1 136 ? 1.563 -8.799 27.648 1.00 66.00 136 ASN A O 1
ATOM 1093 N N . LEU A 1 137 ? 0.200 -10.202 26.553 1.00 63.88 137 LEU A N 1
ATOM 1094 C CA . LEU A 1 137 ? 0.411 -9.652 25.217 1.00 63.88 137 LEU A CA 1
ATOM 1095 C C . LEU A 1 137 ? -0.842 -8.883 24.802 1.00 63.88 137 LEU A C 1
ATOM 1097 O O . LEU A 1 137 ? -1.876 -9.481 24.513 1.00 63.88 137 LEU A O 1
ATOM 1101 N N . GLN A 1 138 ? -0.740 -7.554 24.755 1.00 60.44 138 GLN A N 1
ATOM 1102 C CA . GLN A 1 138 ? -1.767 -6.730 24.127 1.00 60.44 138 GLN A CA 1
ATOM 1103 C C . GLN A 1 138 ? -1.696 -6.918 22.616 1.00 60.44 138 GLN A C 1
ATOM 1105 O O . GLN A 1 138 ? -0.680 -6.641 21.977 1.00 60.44 138 GLN A O 1
ATOM 1110 N N . THR A 1 139 ? -2.786 -7.398 22.039 1.00 65.12 139 THR A N 1
ATOM 1111 C CA . THR A 1 139 ? -2.948 -7.468 20.594 1.00 65.12 139 THR A CA 1
ATOM 1112 C C . THR A 1 139 ? -3.173 -6.059 20.034 1.00 65.12 139 THR A C 1
ATOM 1114 O O . THR A 1 139 ? -3.780 -5.200 20.676 1.00 65.12 139 THR A O 1
ATOM 1117 N N . ASN A 1 140 ? -2.659 -5.780 18.830 1.00 68.12 140 ASN A N 1
ATOM 1118 C CA . ASN A 1 140 ? -2.783 -4.455 18.200 1.00 68.12 140 ASN A CA 1
ATOM 1119 C C . ASN A 1 140 ? -4.251 -3.998 18.060 1.00 68.12 140 ASN A C 1
ATOM 1121 O O . ASN A 1 140 ? -4.528 -2.801 18.094 1.00 68.12 140 ASN A O 1
ATOM 1125 N N . ASP A 1 141 ? -5.197 -4.935 17.953 1.00 64.25 141 ASP A N 1
ATOM 1126 C CA . ASP A 1 141 ? -6.636 -4.657 17.950 1.00 64.25 141 ASP A CA 1
ATOM 1127 C C . ASP A 1 141 ? -7.122 -4.042 19.275 1.00 64.25 141 ASP A C 1
ATOM 1129 O O . ASP A 1 141 ? -7.911 -3.106 19.242 1.00 64.25 141 ASP A O 1
ATOM 1133 N N . GLN A 1 142 ? -6.611 -4.465 20.434 1.00 68.25 142 GLN A N 1
ATOM 1134 C CA . GLN A 1 142 ? -6.958 -3.897 21.740 1.00 68.25 142 GLN A CA 1
ATOM 1135 C C . GLN A 1 142 ? -6.482 -2.449 21.861 1.00 68.25 142 GLN A C 1
ATOM 1137 O O . GLN A 1 142 ? -7.233 -1.595 22.333 1.00 68.25 142 GLN A O 1
ATOM 1142 N N . VAL A 1 143 ? -5.271 -2.152 21.381 1.00 71.56 143 VAL A N 1
ATOM 1143 C CA . VAL A 1 143 ? -4.718 -0.786 21.360 1.00 71.56 143 VAL A CA 1
ATOM 1144 C C . VAL A 1 143 ? -5.541 0.111 20.436 1.00 71.56 143 VAL A C 1
ATOM 1146 O O . VAL A 1 143 ? -5.897 1.234 20.799 1.00 71.56 143 VAL A O 1
ATOM 1149 N N . VAL A 1 144 ? -5.896 -0.391 19.252 1.00 72.62 144 VAL A N 1
ATOM 1150 C CA . VAL A 1 144 ? -6.731 0.330 18.285 1.00 72.62 144 VAL A CA 1
ATOM 1151 C C . VAL A 1 144 ? -8.147 0.546 18.824 1.00 72.62 144 VAL A C 1
ATOM 1153 O O . VAL A 1 144 ? -8.673 1.649 18.713 1.00 72.62 144 VAL A O 1
ATOM 1156 N N . LEU A 1 145 ? -8.753 -0.455 19.467 1.00 75.44 145 LEU A N 1
ATOM 1157 C CA . LEU A 1 145 ? -10.080 -0.353 20.080 1.00 75.44 145 LEU A CA 1
ATOM 1158 C C . LEU A 1 145 ? -10.100 0.626 21.257 1.00 75.44 145 LEU A C 1
ATOM 1160 O O . LEU A 1 145 ? -11.077 1.351 21.431 1.00 75.44 145 LEU A O 1
ATOM 1164 N N . GLN A 1 146 ? -9.039 0.672 22.065 1.00 74.56 146 GLN A N 1
ATOM 1165 C CA . GLN A 1 146 ? -8.906 1.660 23.137 1.00 74.56 146 GLN A CA 1
ATOM 1166 C C . GLN A 1 146 ? -8.802 3.081 22.573 1.00 74.56 146 GLN A C 1
ATOM 1168 O O . GLN A 1 146 ? -9.494 3.972 23.060 1.00 74.56 146 GLN A O 1
ATOM 1173 N N . ARG A 1 147 ? -8.024 3.287 21.503 1.00 71.19 147 ARG A N 1
ATOM 1174 C CA . ARG A 1 147 ? -7.941 4.590 20.818 1.00 71.19 147 ARG A CA 1
ATOM 1175 C C . ARG A 1 147 ? -9.251 4.983 20.141 1.00 71.19 147 ARG A C 1
ATOM 1177 O O . ARG A 1 147 ? -9.679 6.123 20.284 1.00 71.19 147 ARG A O 1
ATOM 1184 N N . ALA A 1 148 ? -9.949 4.034 19.519 1.00 72.25 148 ALA A N 1
ATOM 1185 C CA . ALA A 1 148 ? -11.250 4.268 18.896 1.00 72.25 148 ALA A CA 1
ATOM 1186 C C . ALA A 1 148 ? -12.336 4.692 19.901 1.00 72.25 148 ALA A C 1
ATOM 1188 O O . ALA A 1 148 ? -13.325 5.303 19.510 1.00 72.25 148 ALA A O 1
ATOM 1189 N N . LYS A 1 149 ? -12.174 4.402 21.199 1.00 73.25 149 LYS A N 1
ATOM 1190 C CA . LYS A 1 149 ? -13.086 4.894 22.247 1.00 73.25 149 LYS A CA 1
ATOM 1191 C C . LYS A 1 149 ? -12.832 6.353 22.641 1.00 73.25 149 LYS A C 1
ATOM 1193 O O . LYS A 1 149 ? -13.729 6.980 23.196 1.00 73.25 149 LYS A O 1
ATOM 1198 N N . ILE A 1 150 ? -11.636 6.878 22.380 1.00 76.38 150 ILE A N 1
ATOM 1199 C CA . ILE A 1 150 ? -11.221 8.241 22.748 1.00 76.38 150 ILE A CA 1
ATOM 1200 C C . ILE A 1 150 ? -11.364 9.181 21.540 1.00 76.38 150 ILE A C 1
ATOM 1202 O O . ILE A 1 150 ? -11.922 10.271 21.663 1.00 76.38 150 ILE A O 1
ATOM 1206 N N . GLU A 1 151 ? -10.904 8.717 20.375 1.00 75.56 151 GLU A N 1
ATOM 1207 C CA . GLU A 1 151 ? -10.870 9.423 19.088 1.00 75.56 151 GLU A CA 1
ATOM 1208 C C . GLU A 1 151 ? -11.419 8.514 17.976 1.00 75.56 151 GLU A C 1
ATOM 1210 O O . GLU A 1 151 ? -10.651 7.997 17.152 1.00 75.56 151 GLU A O 1
ATOM 1215 N N . PRO A 1 152 ? -12.733 8.225 17.968 1.00 78.25 152 PRO A N 1
ATOM 1216 C CA . PRO A 1 152 ? -13.316 7.265 17.039 1.00 78.25 152 PRO A CA 1
ATOM 1217 C C . PRO A 1 152 ? -13.046 7.637 15.582 1.00 78.25 152 PRO A C 1
ATOM 1219 O O . PRO A 1 152 ? -12.551 6.810 14.816 1.00 78.25 152 PRO A O 1
ATOM 1222 N N . ILE A 1 153 ? -13.333 8.877 15.188 1.00 82.38 153 ILE A N 1
ATOM 1223 C CA . ILE A 1 153 ? -13.306 9.282 13.780 1.00 82.38 153 ILE A CA 1
ATOM 1224 C C . ILE A 1 153 ? -11.861 9.361 13.291 1.00 82.38 153 ILE A C 1
ATOM 1226 O O . ILE A 1 153 ? -11.545 8.816 12.231 1.00 82.38 153 ILE A O 1
ATOM 1230 N N . THR A 1 154 ? -10.963 9.950 14.084 1.00 81.38 154 THR A N 1
ATOM 1231 C CA . THR A 1 154 ? -9.534 10.021 13.744 1.00 81.38 154 THR A CA 1
ATOM 1232 C C . THR A 1 154 ? -8.898 8.630 13.665 1.00 81.38 154 THR A C 1
ATOM 1234 O O . THR A 1 154 ? -8.131 8.353 12.736 1.00 81.38 154 THR A O 1
ATOM 1237 N N . THR A 1 155 ? -9.260 7.712 14.571 1.00 82.56 155 THR A N 1
ATOM 1238 C CA . THR A 1 155 ? -8.759 6.328 14.546 1.00 82.56 155 THR A CA 1
ATOM 1239 C C . THR A 1 155 ? -9.232 5.587 13.294 1.00 82.56 155 THR A C 1
ATOM 1241 O O . THR A 1 155 ? -8.413 4.983 12.600 1.00 82.56 155 THR A O 1
ATOM 1244 N N . TYR A 1 156 ? -10.521 5.669 12.942 1.00 83.25 156 TYR A N 1
ATOM 1245 C CA . TYR A 1 156 ? -11.035 5.028 11.726 1.00 83.25 156 TYR A CA 1
ATOM 1246 C C . TYR A 1 156 ? -10.462 5.643 10.444 1.00 83.25 156 TYR A C 1
ATOM 1248 O O . TYR A 1 156 ? -10.137 4.903 9.517 1.00 83.25 156 TYR A O 1
ATOM 1256 N N . ALA A 1 157 ? -10.269 6.965 10.392 1.00 82.88 157 ALA A N 1
ATOM 1257 C CA . ALA A 1 157 ? -9.629 7.630 9.255 1.00 82.88 157 ALA A CA 1
ATOM 1258 C C . ALA A 1 157 ? -8.169 7.177 9.072 1.00 82.88 157 ALA A C 1
ATOM 1260 O O . ALA A 1 157 ? -7.724 6.907 7.952 1.00 82.88 157 ALA A O 1
ATOM 1261 N N . SER A 1 158 ? -7.438 7.028 10.179 1.00 81.88 158 SER A N 1
ATOM 1262 C CA . SER A 1 158 ? -6.059 6.530 10.174 1.00 81.88 158 SER A CA 1
ATOM 1263 C C . SER A 1 158 ? -5.988 5.072 9.715 1.00 81.88 158 SER A C 1
ATOM 1265 O O . SER A 1 158 ? -5.168 4.739 8.861 1.00 81.88 158 SER A O 1
ATOM 1267 N N . LEU A 1 159 ? -6.888 4.213 10.210 1.00 84.44 159 LEU A N 1
ATOM 1268 C CA . LEU A 1 159 ? -6.997 2.817 9.773 1.00 84.44 159 LEU A CA 1
ATOM 1269 C C . LEU A 1 159 ? -7.342 2.711 8.289 1.00 84.44 159 LEU A C 1
ATOM 1271 O O . LEU A 1 159 ? -6.699 1.956 7.568 1.00 84.44 159 LEU A O 1
ATOM 1275 N N . PHE A 1 160 ? -8.324 3.481 7.817 1.00 84.56 160 PHE A N 1
ATOM 1276 C CA . PHE A 1 160 ? -8.689 3.508 6.404 1.00 84.56 160 PHE A CA 1
ATOM 1277 C C . PHE A 1 160 ? -7.487 3.886 5.536 1.00 84.56 160 PHE A C 1
ATOM 1279 O O . PHE A 1 160 ? -7.196 3.237 4.534 1.00 84.56 160 PHE A O 1
ATOM 1286 N N . THR A 1 161 ? -6.732 4.893 5.961 1.00 85.00 161 THR A N 1
ATOM 1287 C CA . THR A 1 161 ? -5.525 5.304 5.251 1.00 85.00 161 THR A CA 1
ATOM 1288 C C . THR A 1 161 ? -4.469 4.197 5.243 1.00 85.00 161 THR A C 1
ATOM 1290 O O . THR A 1 161 ? -3.953 3.865 4.179 1.00 85.00 161 THR A O 1
ATOM 1293 N N . ALA A 1 162 ? -4.181 3.585 6.392 1.00 84.19 162 ALA A N 1
ATOM 1294 C CA . ALA A 1 162 ? -3.165 2.542 6.518 1.00 84.19 162 ALA A CA 1
ATOM 1295 C C . ALA A 1 162 ? -3.527 1.235 5.789 1.00 84.19 162 ALA A C 1
ATOM 1297 O O . ALA A 1 162 ? -2.641 0.536 5.313 1.00 84.19 162 ALA A O 1
ATOM 1298 N N . VAL A 1 163 ? -4.816 0.900 5.691 1.00 85.50 163 VAL A N 1
ATOM 1299 C CA . VAL A 1 163 ? -5.290 -0.363 5.097 1.00 85.50 163 VAL A CA 1
ATOM 1300 C C . VAL A 1 163 ? -5.625 -0.220 3.611 1.00 85.50 163 VAL A C 1
ATOM 1302 O O . VAL A 1 163 ? -5.535 -1.194 2.870 1.00 85.50 163 VAL A O 1
ATOM 1305 N N . PHE A 1 164 ? -6.008 0.974 3.154 1.00 85.75 164 PHE A N 1
ATOM 1306 C CA . PHE A 1 164 ? -6.460 1.191 1.777 1.00 85.75 164 PHE A CA 1
ATOM 1307 C C . PHE A 1 164 ? -5.517 2.086 0.974 1.00 85.75 164 PHE A C 1
ATOM 1309 O O . PHE A 1 164 ? -5.054 1.695 -0.096 1.00 85.75 164 PHE A O 1
ATOM 1316 N N . ILE A 1 165 ? -5.221 3.284 1.481 1.00 84.31 165 ILE A N 1
ATOM 1317 C CA . ILE A 1 165 ? -4.449 4.292 0.740 1.00 84.31 165 ILE A CA 1
ATOM 1318 C C . ILE A 1 165 ? -2.971 3.896 0.678 1.00 84.31 165 ILE A C 1
ATOM 1320 O O . ILE A 1 165 ? -2.386 3.897 -0.406 1.00 84.31 165 ILE A O 1
ATOM 1324 N N . ALA A 1 166 ? -2.381 3.531 1.819 1.00 85.00 166 ALA A N 1
ATOM 1325 C CA . ALA A 1 166 ? -0.967 3.184 1.901 1.00 85.00 166 ALA A CA 1
ATOM 1326 C C . ALA A 1 166 ? -0.621 1.981 1.007 1.00 85.00 166 ALA A C 1
ATOM 1328 O O . ALA A 1 166 ? 0.227 2.151 0.128 1.00 85.00 166 ALA A O 1
ATOM 1329 N N . PRO A 1 167 ? -1.330 0.832 1.077 1.00 85.75 167 PRO A N 1
ATOM 1330 C CA . PRO A 1 167 ? -0.995 -0.321 0.244 1.00 85.75 167 PRO A CA 1
ATOM 1331 C C . PRO A 1 167 ? -1.186 -0.041 -1.247 1.00 85.75 167 PRO A C 1
ATOM 1333 O O . PRO A 1 167 ? -0.447 -0.563 -2.075 1.00 85.75 167 PRO A O 1
ATOM 1336 N N . PHE A 1 168 ? -2.142 0.817 -1.616 1.00 87.00 168 PHE A N 1
ATOM 1337 C CA . PHE A 1 168 ? -2.330 1.223 -3.007 1.00 87.00 168 PHE A CA 1
ATOM 1338 C C . PHE A 1 168 ? -1.138 2.029 -3.540 1.00 87.00 168 PHE A C 1
ATOM 1340 O O . PHE A 1 168 ? -0.626 1.740 -4.624 1.00 87.00 168 PHE A O 1
ATOM 1347 N N . CYS A 1 169 ? -0.673 3.025 -2.781 1.00 86.38 169 CYS A N 1
ATOM 1348 C CA . CYS A 1 169 ? 0.504 3.809 -3.150 1.00 86.38 169 CYS A CA 1
ATOM 1349 C C . CYS A 1 169 ? 1.780 2.960 -3.163 1.00 86.38 169 CYS A C 1
ATOM 1351 O O . CYS A 1 169 ? 2.581 3.068 -4.094 1.00 86.38 169 CYS A O 1
ATOM 1353 N N . GLU A 1 170 ? 1.943 2.090 -2.166 1.00 84.25 170 GLU A N 1
ATOM 1354 C CA . GLU A 1 170 ? 3.064 1.158 -2.054 1.00 84.25 170 GLU A CA 1
ATOM 1355 C C . GLU A 1 170 ? 3.099 0.167 -3.216 1.00 84.25 170 GLU A C 1
ATOM 1357 O O . GLU A 1 170 ? 4.156 -0.035 -3.806 1.00 84.25 170 GLU A O 1
ATOM 1362 N N . GLU A 1 171 ? 1.961 -0.399 -3.619 1.00 87.19 171 GLU A N 1
ATOM 1363 C CA . GLU A 1 171 ? 1.902 -1.332 -4.744 1.00 87.19 171 GLU A CA 1
ATOM 1364 C C . GLU A 1 171 ? 2.327 -0.642 -6.053 1.00 87.19 171 GLU A C 1
ATOM 1366 O O . GLU A 1 171 ? 3.144 -1.168 -6.810 1.00 87.19 171 GLU A O 1
ATOM 1371 N N . ILE A 1 172 ? 1.856 0.582 -6.311 1.00 86.00 172 ILE A N 1
ATOM 1372 C CA . ILE A 1 172 ? 2.255 1.336 -7.512 1.00 86.00 172 ILE A CA 1
ATOM 1373 C C . ILE A 1 172 ? 3.754 1.677 -7.473 1.00 86.00 172 ILE A C 1
ATOM 1375 O O . ILE A 1 172 ? 4.455 1.560 -8.483 1.00 86.00 172 ILE A O 1
ATOM 1379 N N . PHE A 1 173 ? 4.269 2.093 -6.319 1.00 86.12 173 PHE A N 1
ATOM 1380 C CA . PHE A 1 173 ? 5.661 2.506 -6.182 1.00 86.12 173 PHE A CA 1
ATOM 1381 C C . PHE A 1 173 ? 6.644 1.324 -6.170 1.00 86.12 173 PHE A C 1
ATOM 1383 O O . PHE A 1 173 ? 7.640 1.327 -6.900 1.00 86.12 173 PHE A O 1
ATOM 1390 N N . PHE A 1 174 ? 6.390 0.295 -5.367 1.00 85.69 174 PHE A N 1
ATOM 1391 C CA . PHE A 1 174 ? 7.293 -0.841 -5.219 1.00 85.69 174 PHE A CA 1
ATOM 1392 C C . PHE A 1 174 ? 7.148 -1.838 -6.354 1.00 85.69 174 PHE A C 1
ATOM 1394 O O . PHE A 1 174 ? 8.147 -2.173 -6.991 1.00 85.69 174 PHE A O 1
ATOM 1401 N N . ARG A 1 175 ? 5.930 -2.308 -6.644 1.00 84.00 175 ARG A N 1
ATOM 1402 C CA . ARG A 1 175 ? 5.743 -3.345 -7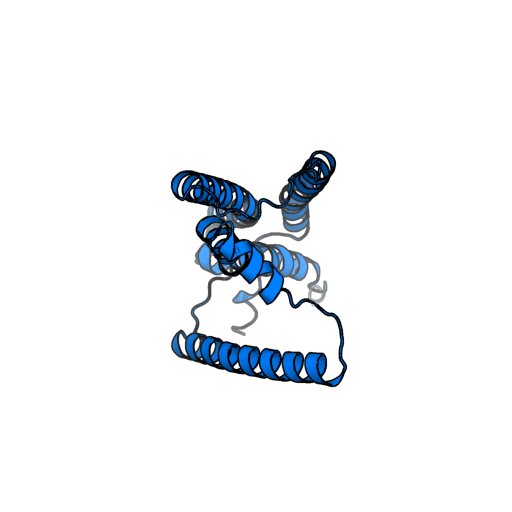.663 1.00 84.00 175 ARG A CA 1
ATOM 1403 C C . ARG A 1 175 ? 5.919 -2.779 -9.053 1.00 84.00 175 ARG A C 1
ATOM 1405 O O . ARG A 1 175 ? 6.657 -3.364 -9.842 1.00 84.00 175 ARG A O 1
ATOM 1412 N N . SER A 1 176 ? 5.243 -1.679 -9.363 1.00 79.31 176 SER A N 1
ATOM 1413 C CA . SER A 1 176 ? 5.225 -1.189 -10.737 1.00 79.31 176 SER A CA 1
ATOM 1414 C C . SER A 1 176 ? 6.497 -0.424 -11.059 1.00 79.31 176 SER A C 1
ATOM 1416 O O . SER A 1 176 ? 7.166 -0.772 -12.022 1.00 79.31 176 SER A O 1
ATOM 1418 N N . PHE A 1 177 ? 6.892 0.555 -10.242 1.00 83.88 177 PHE A N 1
ATOM 1419 C CA . PHE A 1 177 ? 8.068 1.380 -10.528 1.00 83.88 177 PHE A CA 1
ATOM 1420 C C . PHE A 1 177 ? 9.396 0.721 -10.119 1.00 83.88 177 PHE A C 1
ATOM 1422 O O . PHE A 1 177 ? 10.254 0.487 -10.976 1.00 83.88 177 PHE A O 1
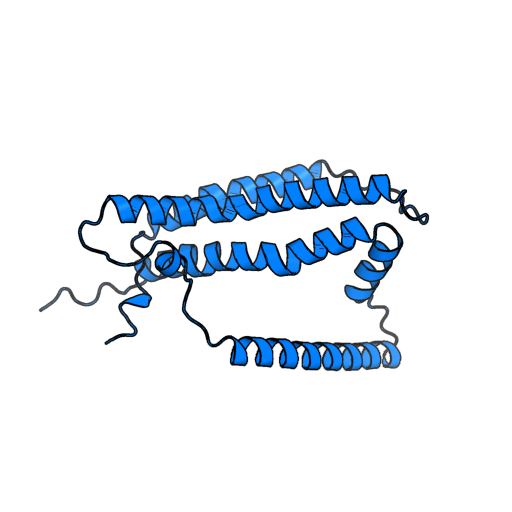ATOM 1429 N N . SER A 1 178 ? 9.556 0.381 -8.837 1.00 83.94 178 SER A N 1
ATOM 1430 C CA . SER A 1 178 ? 10.845 -0.047 -8.273 1.00 83.94 178 SER A CA 1
ATOM 1431 C C . SER A 1 178 ? 11.275 -1.433 -8.759 1.00 83.94 178 SER A C 1
ATOM 1433 O O . SER A 1 178 ? 12.357 -1.593 -9.322 1.00 83.94 178 SER A O 1
ATOM 1435 N N . PHE A 1 179 ? 10.422 -2.446 -8.595 1.00 83.19 179 PHE A N 1
ATOM 1436 C CA . PHE A 1 179 ? 10.751 -3.833 -8.920 1.00 83.19 179 PHE A CA 1
ATOM 1437 C C . PHE A 1 179 ? 10.947 -4.042 -10.424 1.00 83.19 179 PHE A C 1
ATOM 1439 O O . PHE A 1 179 ? 11.919 -4.676 -10.834 1.00 83.19 179 PHE A O 1
ATOM 1446 N N . MET A 1 180 ? 10.075 -3.478 -11.268 1.00 78.25 180 MET A N 1
ATOM 1447 C CA . MET A 1 180 ? 10.233 -3.607 -12.723 1.00 78.25 180 MET A CA 1
ATOM 1448 C C . MET A 1 180 ? 11.456 -2.831 -13.231 1.00 78.25 180 MET A C 1
ATOM 1450 O O . MET A 1 180 ? 12.173 -3.320 -14.103 1.00 78.25 180 MET A O 1
ATOM 1454 N N . GLY A 1 181 ? 11.746 -1.666 -12.644 1.00 78.00 181 GLY A N 1
ATOM 1455 C CA . GLY A 1 181 ? 12.938 -0.884 -12.964 1.00 78.00 181 GLY A CA 1
ATOM 1456 C C . GLY A 1 181 ? 14.248 -1.587 -12.593 1.00 78.00 181 GLY A C 1
ATOM 1457 O O . GLY A 1 181 ? 15.207 -1.561 -13.364 1.00 78.00 181 GLY A O 1
ATOM 1458 N N . LEU A 1 182 ? 14.275 -2.284 -11.451 1.00 81.06 182 LEU A N 1
ATOM 1459 C CA . LEU A 1 182 ? 15.396 -3.138 -11.044 1.00 81.06 182 LEU A CA 1
ATOM 1460 C C . LEU A 1 182 ? 15.515 -4.386 -11.927 1.00 81.06 182 LEU A C 1
ATOM 1462 O O . LEU A 1 182 ? 16.618 -4.744 -12.339 1.00 81.06 182 LEU A O 1
ATOM 1466 N N . LYS A 1 183 ? 14.390 -5.025 -12.272 1.00 78.62 183 LYS A N 1
ATOM 1467 C CA . LYS A 1 183 ? 14.353 -6.203 -13.154 1.00 78.62 183 LYS A CA 1
ATOM 1468 C C . LYS A 1 183 ? 14.973 -5.921 -14.523 1.00 78.62 183 LYS A C 1
ATOM 1470 O O . LYS A 1 183 ? 15.683 -6.778 -15.039 1.00 78.62 183 LYS A O 1
ATOM 1475 N N . ASN A 1 184 ? 14.763 -4.731 -15.083 1.00 71.62 184 ASN A N 1
ATOM 1476 C CA . ASN A 1 184 ? 15.399 -4.321 -16.338 1.00 71.62 184 ASN A CA 1
ATOM 1477 C C . ASN A 1 184 ? 16.932 -4.255 -16.246 1.00 71.62 184 ASN A C 1
ATOM 1479 O O . ASN A 1 184 ? 17.608 -4.549 -17.225 1.00 71.62 184 ASN A O 1
ATOM 1483 N N . GLY A 1 185 ? 17.487 -3.913 -15.081 1.00 64.00 185 GLY A N 1
ATOM 1484 C CA . GLY A 1 185 ? 18.935 -3.919 -14.849 1.00 64.00 185 GLY A CA 1
ATOM 1485 C C . GLY A 1 185 ? 19.541 -5.298 -14.613 1.00 64.00 185 GLY A C 1
ATOM 1486 O O . GLY A 1 185 ? 20.748 -5.456 -14.748 1.00 64.00 185 GLY A O 1
ATOM 1487 N N . MET A 1 186 ? 18.714 -6.278 -14.243 1.00 65.00 186 MET A N 1
ATOM 1488 C CA . MET A 1 186 ? 19.133 -7.647 -13.930 1.00 65.00 186 MET A CA 1
ATOM 1489 C C . MET A 1 186 ? 18.929 -8.621 -15.094 1.00 65.00 186 MET A C 1
ATOM 1491 O O . MET A 1 186 ? 19.201 -9.809 -14.931 1.00 65.00 186 MET A O 1
ATOM 1495 N N . GLN A 1 187 ? 18.439 -8.164 -16.254 1.00 60.91 187 GLN A N 1
ATOM 1496 C CA . GLN A 1 187 ? 18.443 -9.009 -17.446 1.00 60.91 187 GLN A CA 1
ATOM 1497 C C . GLN A 1 187 ? 19.908 -9.336 -17.774 1.00 60.91 187 GLN A C 1
ATOM 1499 O O . GLN A 1 187 ? 20.682 -8.410 -18.029 1.00 60.91 187 GLN A O 1
ATOM 1504 N N . PRO A 1 188 ? 20.326 -10.615 -17.704 1.00 51.38 188 PRO A N 1
ATOM 1505 C CA . PRO A 1 188 ? 21.700 -10.976 -18.002 1.00 51.38 188 PRO A CA 1
ATOM 1506 C C . PRO A 1 188 ? 22.004 -10.552 -19.439 1.00 51.38 188 PRO A C 1
ATOM 1508 O O . PRO A 1 188 ? 21.173 -10.738 -20.327 1.00 51.38 188 PRO A O 1
ATOM 1511 N N . ALA A 1 189 ? 23.186 -9.975 -19.651 1.00 54.69 189 ALA A N 1
ATOM 1512 C CA . ALA A 1 189 ? 23.724 -9.577 -20.950 1.00 54.69 189 ALA A CA 1
ATOM 1513 C C . ALA A 1 189 ? 24.008 -10.802 -21.847 1.00 54.69 189 ALA A C 1
ATOM 1515 O O . ALA A 1 189 ? 25.143 -11.069 -22.228 1.00 54.69 189 ALA A O 1
ATOM 1516 N N . VAL A 1 190 ? 22.984 -11.602 -22.135 1.00 54.06 190 VAL A N 1
ATOM 1517 C CA . VAL A 1 190 ? 23.073 -12.840 -22.906 1.00 54.06 190 VAL A CA 1
ATOM 1518 C C . VAL A 1 190 ? 22.026 -12.784 -24.007 1.00 54.06 190 VAL A C 1
ATOM 1520 O O . VAL A 1 190 ? 20.909 -13.258 -23.829 1.00 54.06 190 VAL A O 1
ATOM 1523 N N . ALA A 1 191 ? 22.405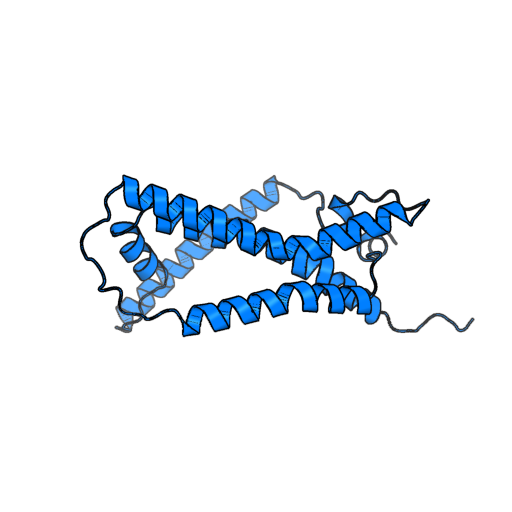 -12.155 -25.120 1.00 48.25 191 ALA A N 1
ATOM 1524 C CA . ALA A 1 191 ? 22.094 -12.591 -26.487 1.00 48.25 191 ALA A CA 1
ATOM 1525 C C . ALA A 1 191 ? 22.726 -11.655 -27.543 1.00 48.25 191 ALA A C 1
ATOM 1527 O O . ALA A 1 191 ? 22.094 -11.368 -28.548 1.00 48.25 191 ALA A O 1
ATOM 1528 N N . ASP A 1 192 ? 23.962 -11.186 -27.337 1.00 42.44 192 ASP A N 1
ATOM 1529 C CA . ASP A 1 192 ? 24.739 -10.493 -28.383 1.00 42.44 192 ASP A CA 1
ATOM 1530 C C . ASP A 1 192 ? 26.008 -11.297 -28.695 1.00 42.44 192 ASP A C 1
ATOM 1532 O O . ASP A 1 192 ? 27.132 -10.856 -28.472 1.00 42.44 192 ASP A O 1
ATOM 1536 N N . ARG A 1 193 ? 25.808 -12.546 -29.137 1.00 42.53 193 ARG A N 1
ATOM 1537 C CA . ARG A 1 193 ? 26.764 -13.334 -29.934 1.00 42.53 193 ARG A CA 1
ATOM 1538 C C . ARG A 1 193 ? 25.995 -14.368 -30.759 1.00 42.53 193 ARG A C 1
ATOM 1540 O O . ARG A 1 193 ? 25.834 -15.507 -30.325 1.00 42.53 193 ARG A O 1
ATOM 1547 N N . SER A 1 194 ? 25.543 -13.961 -31.939 1.00 36.97 194 SER A N 1
ATOM 1548 C CA . SER A 1 194 ? 25.390 -14.834 -33.109 1.00 36.97 194 SER A CA 1
ATOM 1549 C C . SER A 1 194 ? 25.484 -13.987 -34.364 1.00 36.97 194 SER A C 1
ATOM 1551 O O . SER A 1 194 ? 24.597 -13.117 -34.509 1.00 36.97 194 SER A O 1
#

Organism: NCBI:txid2014872

Solvent-accessible surface area (backbone atoms only — not comparable to full-atom values): 11038 Å² total; per-residue (Å²): 126,74,74,64,63,82,63,63,60,96,58,46,38,70,58,33,52,51,36,48,49,72,39,50,50,60,48,52,51,49,52,53,54,51,56,75,68,54,75,90,73,76,74,82,65,89,60,56,58,58,68,71,58,27,49,51,50,20,52,52,51,45,52,54,48,49,56,57,46,49,48,46,43,47,44,45,51,52,54,47,53,54,49,61,76,72,47,97,77,70,87,70,50,62,56,51,66,47,58,59,65,95,72,64,61,68,60,51,51,50,51,52,55,52,49,51,53,51,50,52,52,49,51,52,53,51,51,51,50,34,66,74,69,70,52,95,69,84,50,72,65,59,58,50,52,56,44,35,67,34,35,45,58,31,42,51,42,50,47,48,39,61,70,51,52,43,52,53,32,45,46,35,30,45,56,27,34,44,48,30,11,49,50,64,63,63,58,70,96,77,84,91,82,131

Foldseek 3Di:
DVPVVLLAAPAALVLLVVLCCVQVVVLVVVVVVVVVVPPPPPDPPLAADDPVVLVVLLVVLLVVLLVSLCSLVCSLQVVLVVVVVVDPDDPDDSCSLLVDDDDDPVVVVVVVVVVVVVVVVVVVVVVVCCVVVVDPDDDVVNVLVSVCVRRVSNSVSVVCCVVPVNVVSCCSNVVNRNPSNVVNVPPPPPDPDD

Mean predicted aligned error: 11.75 Å

Secondary structure (DSSP, 8-state):
--TTGGG--SS-HHHHHHHHHHHHHHHHHHHHHHHHH---------SPPPHHHHHHHHHHHHHHHHHHHHHHHHHHHHHHHHHHHH-TT----HHHHTT-----HHHHHHHHHHHHHHHHHHHHHHHHHHHHHT-----HHHHHHHHHHHSHHHHHHHHHIIIIIHHHHHIIIIIIIIIHHHHHHTS-S-----

Seq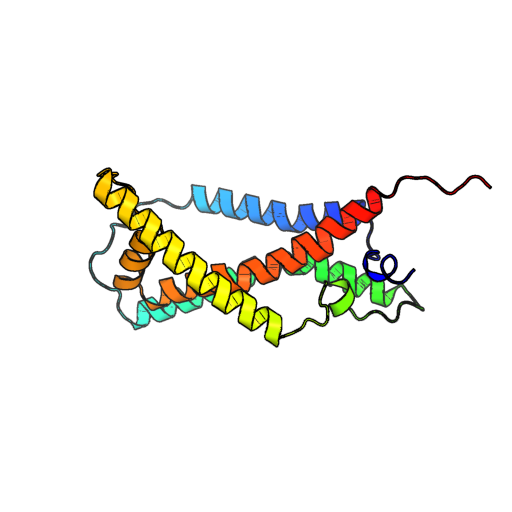uence (194 aa):
MLKQKFDNVPWTTKQTFNGIFFTLIPWIAFTIVSSLFSTSTASQSTKPLNPQADIANAVVTLIFSLVVYSAFLIAPFFYARRHRQSAISDQRSVWQMLGFRRFNVGLAILLVLGSLVVIILLNQGYSYLITTFHLNLQTNDQVVLQRAKIEPITTYASLFTAVFIAPFCEEIFFRSFSFMGLKNGMQPAVADRS

Radius of gyration: 22.35 Å; Cα contacts (8 Å, |Δi|>4): 124; chains: 1; bounding box: 44×39×64 Å